Protein AF-0000000080535814 (afdb_homodimer)

InterPro domains:
  IPR010985 Ribbon-helix-helix [SSF47598] (4-42)
  IPR013321 Arc-type ribbon-helix-helix [G3DSA:1.10.1220.10] (5-43)

Sequence (296 aa):
MSQHRLNLFIQPEHARRLDELAATKGVSKSSIVAAALASWLSPDAADQREAAIAKRLDRLSRHAERLERDQNIQIETLALFIRYFLTVSTPVPEAHQDAARAQGKARFEQFVEQLGRHLLRGRSLVRDVVEELHPDPTHMEKAQEGALMSQHRLNLFIQPEHARRLDELAATKGVSKSSIVAAALASWLSPDAADQREAAIAKRLDRLSRHAERLERDQNIQIETLALFIRYFLTVSTPVPEAHQDAARAQGKARFEQFVEQLGRHLLRGRSLVRDVVEELHPDPTHMEKAQEGAL

pLDDT: mean 87.17, std 12.79, range [38.22, 98.5]

Secondary structure (DSSP, 8-state):
--PEEEEEEE-HHHHHHHHHHHHHHT--HHHHHHHHHHHHH-HHHHHHHHHHHHHHHHHHHHHHHHHHHHHHHHHHHHHHHHHHHHHHSPPPPGGGHHHHHHHHHHHHHHHHHHHHHHHHTT--HHHHHHHHHS--HHHHHHHHHHT-/--PEEEEEEE-HHHHHHHHHHHHHHT--HHHHHHHHHHHHH-HHHHHHHHHHHHHHHHHHHHHHHHHHHHHHHHHHHHHHHHHHHHHHSPPPPGGGHHHHHHHHHHHHHHHHHHHHHHHHTT--HHHHHHHHHS--HHHHHHHHHHT-

Foldseek 3Di:
DDDDDDDDDDDPVVVVVLVVVCVVVVHDSVVVVVVVVVCVVPVVVVVVVVVVVVVVVVVVVVVVVVVVVVVVVVVVVVVVVVVVCVVVDDDDPPVCVVVVVVVVVVVVVVVVVVVVVCVVVVDDPVVVVVCVVVVPPVVVVVVVVVVD/DDDDDDDDDDDPVVVVVLVVVCVVVVHDSVVVVVVVVCVVVPCPPVVVVVVVVVVVVVVVVVVVVVVVVVVVVVVVVVVVVVVVCVVPDDDDDPVCVVVVVVVVVVVVVVVVVVVVVCVVVPDDPVVVVVCVVVPDPVNVVVVVVVVD

Organism: Stenotrophomonas maltophilia (strain K279a) (NCBI:txid522373)

Solvent-accessible surface area (backbone atoms only — not comparable to full-atom values): 16100 Å² total; per-residue (Å²): 130,72,60,36,80,41,83,35,48,33,52,49,70,58,52,51,50,42,53,53,49,18,62,76,72,70,48,55,58,35,55,53,48,43,50,20,40,53,49,53,76,37,43,64,56,57,51,46,52,52,50,52,52,48,52,50,51,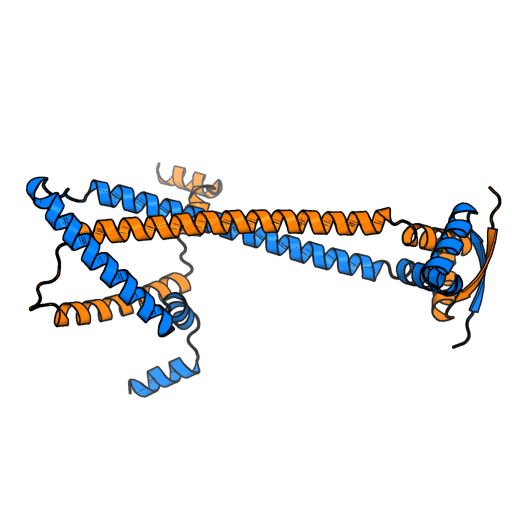50,52,50,50,53,52,52,51,51,50,49,51,53,49,50,52,50,45,50,51,51,52,50,50,50,52,51,47,64,67,75,49,81,77,74,54,76,91,47,40,65,62,32,50,52,52,9,51,54,51,40,53,51,48,54,51,50,50,52,52,44,52,72,70,66,62,47,72,65,59,56,32,49,41,59,67,53,57,49,65,68,56,54,51,48,54,56,54,67,75,96,129,74,60,36,80,41,81,34,50,34,52,48,70,57,51,51,51,45,52,52,49,19,63,74,72,71,47,55,59,35,56,51,49,42,50,18,41,49,58,60,67,33,58,59,61,61,46,47,51,52,48,52,54,50,52,52,51,50,52,52,50,54,49,51,52,50,49,51,51,53,48,50,50,43,51,52,51,51,51,52,49,51,38,50,49,54,30,74,48,81,78,75,5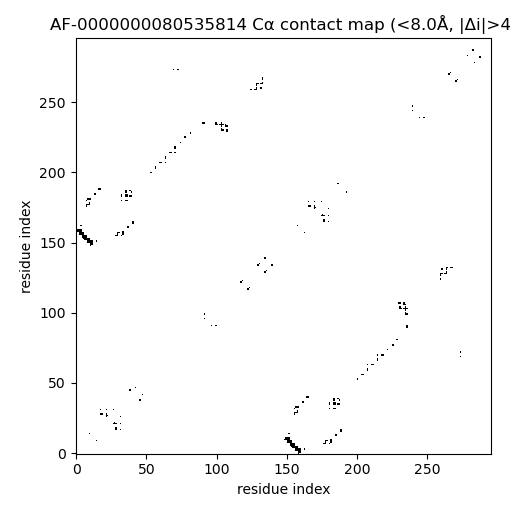4,76,92,47,40,68,62,49,50,53,51,50,51,54,50,46,55,48,48,48,51,50,50,23,50,44,49,72,72,64,60,47,72,63,58,55,52,52,43,67,76,54,54,49,64,68,56,51,50,48,54,57,54,69,73,97

Structure (mmCIF, N/CA/C/O backbone):
data_AF-0000000080535814-model_v1
#
loop_
_entity.id
_entity.type
_entity.pdbx_description
1 polymer 'CopG family transcriptional regulator'
#
loop_
_atom_site.group_PDB
_atom_site.id
_atom_site.type_symbol
_atom_site.label_atom_id
_atom_site.label_alt_id
_atom_site.label_comp_id
_atom_site.label_asym_id
_atom_site.label_entity_id
_atom_site.label_seq_id
_atom_site.pdbx_PDB_ins_code
_atom_site.Cartn_x
_atom_site.Cartn_y
_atom_site.Cartn_z
_atom_site.occupancy
_atom_site.B_iso_or_equiv
_atom_site.auth_seq_id
_atom_site.auth_comp_id
_atom_site.auth_asym_id
_atom_site.auth_atom_id
_atom_site.pdbx_PDB_model_num
ATOM 1 N N . MET A 1 1 ? 21.016 -46.312 -11.508 1 50.41 1 MET A N 1
ATOM 2 C CA . MET A 1 1 ? 19.656 -46.688 -11.148 1 50.41 1 MET A CA 1
ATOM 3 C C . MET A 1 1 ? 18.922 -47.281 -12.344 1 50.41 1 MET A C 1
ATOM 5 O O . MET A 1 1 ? 19.078 -46.812 -13.477 1 50.41 1 MET A O 1
ATOM 9 N N . SER A 1 2 ? 18.609 -48.5 -12.25 1 63.47 2 SER A N 1
ATOM 10 C CA . SER A 1 2 ? 18.141 -49.312 -13.375 1 63.47 2 SER A CA 1
ATOM 11 C C . SER A 1 2 ? 16.891 -48.688 -14 1 63.47 2 SER A C 1
ATOM 13 O O . SER A 1 2 ? 15.961 -48.312 -13.297 1 63.47 2 SER A O 1
ATOM 15 N N . GLN A 1 3 ? 17.031 -48.219 -15.117 1 75.19 3 GLN A N 1
ATOM 16 C CA . GLN A 1 3 ? 15.938 -47.688 -15.922 1 75.19 3 GLN A CA 1
ATOM 17 C C . GLN A 1 3 ? 14.984 -48.781 -16.359 1 75.19 3 GLN A C 1
ATOM 19 O O . GLN A 1 3 ? 15.398 -49.938 -16.547 1 75.19 3 GLN A O 1
ATOM 24 N N . HIS A 1 4 ? 13.758 -48.625 -16.109 1 80.56 4 HIS A N 1
ATOM 25 C CA . HIS A 1 4 ? 12.711 -49.531 -16.547 1 80.56 4 HIS A CA 1
ATOM 26 C C . HIS A 1 4 ? 12.266 -49.219 -17.969 1 80.56 4 HIS A C 1
ATOM 28 O O . HIS A 1 4 ? 11.977 -48.062 -18.297 1 80.56 4 HIS A O 1
ATOM 34 N N . ARG A 1 5 ? 12.312 -50.281 -18.734 1 83.44 5 ARG A N 1
ATOM 35 C CA . ARG A 1 5 ? 11.914 -50.125 -20.125 1 83.44 5 ARG A CA 1
ATOM 36 C C . ARG A 1 5 ? 10.398 -50.156 -20.281 1 83.44 5 ARG A C 1
ATOM 38 O O . ARG A 1 5 ? 9.727 -51 -19.703 1 83.44 5 ARG A O 1
ATOM 45 N N . LEU A 1 6 ? 9.875 -49.094 -20.922 1 82.75 6 LEU A N 1
ATOM 46 C CA . LEU A 1 6 ? 8.445 -49 -21.172 1 82.75 6 LEU A CA 1
ATOM 47 C C . LEU A 1 6 ? 8.148 -48.906 -22.672 1 82.75 6 LEU A C 1
ATOM 49 O O . LEU A 1 6 ? 8.859 -48.219 -23.406 1 82.75 6 LEU A O 1
ATOM 53 N N . ASN A 1 7 ? 7.289 -49.844 -23.141 1 83.81 7 ASN A N 1
ATOM 54 C CA . ASN A 1 7 ? 6.781 -49.781 -24.516 1 83.81 7 ASN A CA 1
ATOM 55 C C . ASN A 1 7 ? 5.379 -49.188 -24.562 1 83.81 7 ASN A C 1
ATOM 57 O O . ASN A 1 7 ? 4.457 -49.719 -23.938 1 83.81 7 ASN A O 1
ATOM 61 N N . LEU A 1 8 ? 5.32 -48 -25.172 1 84.56 8 LEU A N 1
ATOM 62 C CA . LEU A 1 8 ? 4.031 -47.312 -25.156 1 84.56 8 LEU A CA 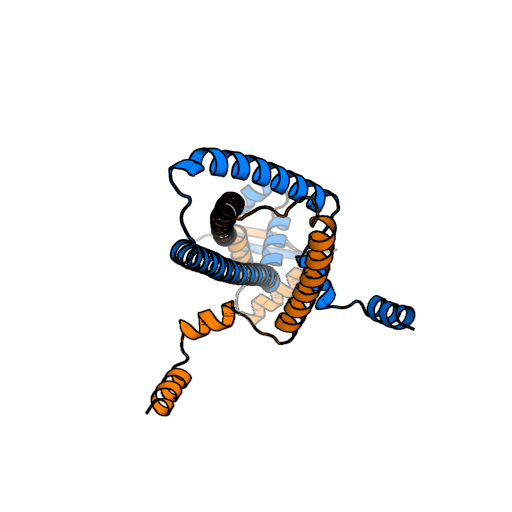1
ATOM 63 C C . LEU A 1 8 ? 3.635 -46.875 -26.562 1 84.56 8 LEU A C 1
ATOM 65 O O . LEU A 1 8 ? 4.461 -46.875 -27.469 1 84.56 8 LEU A O 1
ATOM 69 N N . PHE A 1 9 ? 2.279 -46.625 -26.719 1 85.25 9 PHE A N 1
ATOM 70 C CA . PHE A 1 9 ? 1.725 -46.125 -27.969 1 85.25 9 PHE A CA 1
ATOM 71 C C . PHE A 1 9 ? 1.201 -44.719 -27.797 1 85.25 9 PHE A C 1
ATOM 73 O O . PHE A 1 9 ? 0.472 -44.438 -26.844 1 85.25 9 PHE A O 1
ATOM 80 N N . ILE A 1 10 ? 1.688 -43.781 -28.625 1 82.56 10 ILE A N 1
ATOM 81 C CA . ILE A 1 10 ? 1.212 -42.406 -28.547 1 82.56 10 ILE A CA 1
ATOM 82 C C . ILE A 1 10 ? 0.735 -41.938 -29.938 1 82.56 10 ILE A C 1
ATOM 84 O O . ILE A 1 10 ? 1.019 -42.594 -30.938 1 82.56 10 ILE A O 1
ATOM 88 N N . GLN A 1 11 ? -0.06 -40.844 -29.922 1 84.69 11 GLN A N 1
ATOM 89 C CA . GLN A 1 11 ? -0.512 -40.281 -31.188 1 84.69 11 GLN A CA 1
ATOM 90 C C . GLN A 1 11 ? 0.669 -39.781 -32.031 1 84.69 11 GLN A C 1
ATOM 92 O O . GLN A 1 11 ? 1.637 -39.25 -31.484 1 84.69 11 GLN A O 1
ATOM 97 N N . PRO A 1 12 ? 0.547 -40.062 -33.281 1 86.62 12 PRO A N 1
ATOM 98 C CA . PRO A 1 12 ? 1.647 -39.688 -34.188 1 86.62 12 PRO A CA 1
ATOM 99 C C . PRO A 1 12 ? 2.043 -38.219 -34.031 1 86.62 12 PRO A C 1
ATOM 101 O O . PRO A 1 12 ? 3.23 -37.875 -34.125 1 86.62 12 PRO A O 1
ATOM 104 N N . GLU A 1 13 ? 1.056 -37.375 -33.844 1 85.38 13 GLU A N 1
ATOM 105 C CA . GLU A 1 13 ? 1.34 -35.938 -33.719 1 85.38 13 GLU A CA 1
ATOM 106 C C . GLU A 1 13 ? 2.199 -35.656 -32.469 1 85.38 13 GLU A C 1
ATOM 108 O O . GLU A 1 13 ? 3.121 -34.844 -32.531 1 85.38 13 GLU A O 1
ATOM 113 N N . HIS A 1 14 ? 1.895 -36.344 -31.391 1 84.56 14 HIS A N 1
ATOM 114 C CA . HIS A 1 14 ? 2.678 -36.156 -30.172 1 84.56 14 HIS A CA 1
ATOM 115 C C . HIS A 1 14 ? 4.09 -36.719 -30.344 1 84.56 14 HIS A C 1
ATOM 117 O O . HIS A 1 14 ? 5.051 -36.125 -29.828 1 84.56 14 HIS A O 1
ATOM 123 N N . ALA A 1 15 ? 4.195 -37.812 -31.109 1 87 15 ALA A N 1
ATOM 124 C CA . ALA A 1 15 ? 5.5 -38.406 -31.375 1 87 15 ALA A CA 1
ATOM 125 C C . ALA A 1 15 ? 6.395 -37.438 -32.156 1 87 15 ALA A C 1
ATOM 127 O O . ALA A 1 15 ? 7.574 -37.281 -31.828 1 87 15 ALA A O 1
ATOM 128 N N . ARG A 1 16 ? 5.707 -36.875 -33.094 1 89.31 16 ARG A N 1
ATOM 129 C CA . ARG A 1 16 ? 6.434 -35.906 -33.906 1 89.31 16 ARG A CA 1
ATOM 130 C C . ARG A 1 16 ? 6.914 -34.719 -33.062 1 89.31 16 ARG A C 1
ATOM 132 O O . ARG A 1 16 ? 8.078 -34.312 -33.156 1 89.31 16 ARG A O 1
ATOM 139 N N . ARG A 1 17 ? 6.102 -34.188 -32.25 1 88.44 17 ARG A N 1
ATOM 140 C CA . ARG A 1 17 ? 6.43 -33.062 -31.391 1 88.44 17 ARG A CA 1
ATOM 141 C C . ARG A 1 17 ? 7.508 -33.438 -30.375 1 88.44 17 ARG A C 1
ATOM 143 O O . ARG A 1 17 ? 8.383 -32.625 -30.062 1 88.44 17 ARG A O 1
ATOM 150 N N . LEU A 1 18 ? 7.441 -34.562 -29.922 1 88.38 18 LEU A N 1
ATOM 151 C CA . LEU A 1 18 ? 8.438 -35.094 -29 1 88.38 18 LEU A CA 1
ATOM 152 C C . LEU A 1 18 ? 9.812 -35.156 -29.656 1 88.38 18 LEU A C 1
ATOM 154 O O . LEU A 1 18 ? 10.812 -34.75 -29.047 1 88.38 18 LEU A O 1
ATOM 158 N N . ASP A 1 19 ? 9.773 -35.656 -30.906 1 89.94 19 ASP A N 1
ATOM 159 C CA . ASP A 1 19 ? 11.023 -35.719 -31.656 1 89.94 19 ASP A CA 1
ATOM 160 C C . ASP A 1 19 ? 11.625 -34.344 -31.844 1 89.94 19 ASP A C 1
ATOM 162 O O . ASP A 1 19 ? 12.828 -34.156 -31.641 1 89.94 19 ASP A O 1
ATOM 166 N N . GLU A 1 20 ? 10.781 -33.438 -32.188 1 92.12 20 GLU A N 1
ATOM 167 C CA . GLU A 1 20 ? 11.211 -32.062 -32.438 1 92.12 20 GLU A CA 1
ATOM 168 C C . GLU A 1 20 ? 11.758 -31.438 -31.141 1 92.12 20 GLU A C 1
ATOM 170 O O . GLU A 1 20 ? 12.805 -30.781 -31.156 1 92.12 20 GLU A O 1
ATOM 175 N N . LEU A 1 21 ? 11.094 -31.656 -30.031 1 88.12 21 LEU A N 1
ATOM 176 C CA . LEU A 1 21 ? 11.5 -31.094 -28.75 1 88.12 21 LEU A CA 1
ATOM 177 C C . LEU A 1 21 ? 12.812 -31.703 -28.266 1 88.12 21 LEU A C 1
ATOM 179 O O . LEU A 1 21 ? 13.688 -31 -27.766 1 88.12 21 LEU A O 1
ATOM 183 N N . ALA A 1 22 ? 12.938 -32.969 -28.422 1 91.31 22 ALA A N 1
ATOM 184 C CA . ALA A 1 22 ? 14.172 -33.656 -28.031 1 91.31 22 ALA A CA 1
ATOM 185 C C . ALA A 1 22 ? 15.367 -33.125 -28.812 1 91.31 22 ALA A C 1
ATOM 187 O O . ALA A 1 22 ? 16.422 -32.875 -28.234 1 91.31 22 ALA A O 1
ATOM 188 N N . ALA A 1 23 ? 15.133 -32.938 -30.125 1 93.31 23 ALA A N 1
ATOM 189 C CA . ALA A 1 23 ? 16.188 -32.438 -30.984 1 93.31 23 ALA A CA 1
ATOM 190 C C . ALA A 1 23 ? 16.562 -31 -30.609 1 93.31 23 ALA A C 1
ATOM 192 O O . ALA A 1 23 ? 17.75 -30.672 -30.531 1 93.31 23 ALA A O 1
ATOM 193 N N . THR A 1 24 ? 15.617 -30.156 -30.375 1 92.06 24 THR A N 1
ATOM 194 C CA . THR A 1 24 ? 15.828 -28.75 -30.078 1 92.06 24 THR A CA 1
ATOM 195 C C . THR A 1 24 ? 16.547 -28.578 -28.75 1 92.06 24 THR A C 1
ATOM 197 O O . THR A 1 24 ? 17.469 -27.766 -28.625 1 92.06 24 THR A O 1
ATOM 200 N N . LYS A 1 25 ? 16.219 -29.391 -27.766 1 89.06 25 LYS A N 1
ATOM 201 C CA . LYS A 1 25 ? 16.75 -29.266 -26.406 1 89.06 25 LYS A CA 1
ATOM 202 C C . LYS A 1 25 ? 18.031 -30.078 -26.25 1 89.06 25 LYS A C 1
ATOM 204 O O . LYS A 1 25 ? 18.766 -29.891 -25.281 1 89.06 25 LYS A O 1
ATOM 209 N N . GLY A 1 26 ? 18.234 -31.016 -27.156 1 93.25 26 GLY A N 1
ATOM 210 C CA . GLY A 1 26 ? 19.422 -31.859 -27.094 1 93.25 26 GLY A CA 1
ATOM 211 C C . GLY A 1 26 ? 19.328 -32.906 -26.016 1 93.25 26 GLY A C 1
ATOM 212 O O . GLY A 1 26 ? 20.312 -33.219 -25.328 1 93.25 26 GLY A O 1
ATOM 213 N N . VAL A 1 27 ? 18.172 -33.312 -25.734 1 91.44 27 VAL A N 1
ATOM 214 C CA . VAL A 1 27 ? 17.969 -34.375 -24.734 1 91.44 27 VAL A CA 1
ATOM 215 C C . VAL A 1 27 ? 17.266 -35.562 -25.391 1 91.44 27 VAL A C 1
ATOM 217 O O . VAL A 1 27 ? 16.812 -35.469 -26.531 1 91.44 27 VAL A O 1
ATOM 220 N N . SER A 1 28 ? 17.281 -36.688 -24.656 1 90.94 28 SER A N 1
ATOM 221 C CA . SER A 1 28 ? 16.641 -37.875 -25.188 1 90.94 28 SER A CA 1
ATOM 222 C C . SER A 1 28 ? 15.117 -37.781 -25.062 1 90.94 28 SER A C 1
ATOM 224 O O . SER A 1 28 ? 14.609 -37.094 -24.172 1 90.94 28 SER A O 1
ATOM 226 N N . LYS A 1 29 ? 14.422 -38.406 -25.859 1 88.12 29 LYS A N 1
ATOM 227 C CA . LYS A 1 29 ? 12.969 -38.5 -25.766 1 88.12 29 LYS A CA 1
ATOM 228 C C . LYS A 1 29 ? 12.562 -39.094 -24.406 1 88.12 29 LYS A C 1
ATOM 230 O O . LYS A 1 29 ? 11.586 -38.656 -23.797 1 88.12 29 LYS A O 1
ATOM 235 N N . SER A 1 30 ? 13.297 -40.062 -23.953 1 87.44 30 SER A N 1
ATOM 236 C CA . SER A 1 30 ? 13.039 -40.719 -22.672 1 87.44 30 SER A CA 1
ATOM 237 C C . SER A 1 30 ? 13.094 -39.688 -21.531 1 87.44 30 SER A C 1
ATOM 239 O O . SER A 1 30 ? 12.281 -39.75 -20.609 1 87.44 30 SER A O 1
ATOM 241 N N . SER A 1 31 ? 13.992 -38.812 -21.672 1 88.19 31 SER A N 1
ATOM 242 C CA . SER A 1 31 ? 14.148 -37.812 -20.641 1 88.19 31 SER A CA 1
ATOM 243 C C . SER A 1 31 ? 12.953 -36.875 -20.609 1 88.19 31 SER A C 1
ATOM 245 O O . SER A 1 31 ? 12.484 -36.469 -19.547 1 88.19 31 SER A O 1
ATOM 247 N N . ILE A 1 32 ? 12.398 -36.5 -21.703 1 87.81 32 ILE A N 1
ATOM 248 C CA . ILE A 1 32 ? 11.25 -35.594 -21.797 1 87.81 32 ILE A CA 1
ATOM 249 C C . ILE A 1 32 ? 10.008 -36.281 -21.234 1 87.81 32 ILE A C 1
ATOM 251 O O . ILE A 1 32 ? 9.266 -35.719 -20.453 1 87.81 32 ILE A O 1
ATOM 255 N N . VAL A 1 33 ? 9.812 -37.531 -21.641 1 87.06 33 VAL A N 1
ATOM 256 C CA . VAL A 1 33 ? 8.656 -38.312 -21.172 1 87.06 33 VAL A CA 1
ATOM 257 C C . VAL A 1 33 ? 8.734 -38.5 -19.656 1 87.06 33 VAL A C 1
ATOM 259 O O . VAL A 1 33 ? 7.734 -38.375 -18.953 1 87.06 33 VAL A O 1
ATOM 262 N N . ALA A 1 34 ? 9.922 -38.844 -19.219 1 84.88 34 ALA A N 1
ATOM 263 C CA . ALA A 1 34 ? 10.125 -38.969 -17.766 1 84.88 34 ALA A CA 1
ATOM 264 C C . ALA A 1 34 ? 9.75 -37.719 -17.031 1 84.88 34 ALA A C 1
ATOM 266 O O . ALA A 1 34 ? 9.07 -37.75 -16 1 84.88 34 ALA A O 1
ATOM 267 N N . ALA A 1 35 ? 10.117 -36.562 -17.578 1 85.88 35 ALA A N 1
ATOM 268 C CA . ALA A 1 35 ? 9.805 -35.281 -16.984 1 85.88 35 ALA A CA 1
ATOM 269 C C . ALA A 1 35 ? 8.297 -35 -17.031 1 85.88 35 ALA A C 1
ATOM 271 O O . ALA A 1 35 ? 7.719 -34.531 -16.047 1 85.88 35 ALA A O 1
ATOM 272 N N . ALA A 1 36 ? 7.703 -35.312 -18.172 1 85.75 36 ALA A N 1
ATOM 273 C CA . ALA A 1 36 ? 6.266 -35.125 -18.344 1 85.75 36 ALA A CA 1
ATOM 274 C C . ALA A 1 36 ? 5.48 -36 -17.359 1 85.75 36 ALA A C 1
ATOM 276 O O . ALA A 1 36 ? 4.543 -35.5 -16.719 1 85.75 36 ALA A O 1
ATOM 277 N N . LEU A 1 37 ? 5.898 -37.25 -17.219 1 85.12 37 LEU A N 1
ATOM 278 C CA . LEU A 1 37 ? 5.234 -38.188 -16.312 1 85.12 37 LEU A CA 1
ATOM 279 C C . LEU A 1 37 ? 5.426 -37.75 -14.859 1 85.12 37 LEU A C 1
ATOM 281 O O . LEU A 1 37 ? 4.484 -37.812 -14.07 1 85.12 37 LEU A O 1
ATOM 285 N N . ALA A 1 38 ? 6.637 -37.406 -14.523 1 83.75 38 ALA A N 1
ATOM 286 C CA . ALA A 1 38 ? 6.906 -36.906 -13.172 1 83.75 38 ALA A CA 1
ATOM 287 C C . ALA A 1 38 ? 6.008 -35.75 -12.812 1 83.75 38 ALA A C 1
ATOM 289 O O . ALA A 1 38 ? 5.441 -35.688 -11.719 1 83.75 38 ALA A O 1
ATOM 290 N N . SER A 1 39 ? 5.844 -34.812 -13.734 1 80.56 39 SER A N 1
ATOM 291 C CA . SER A 1 39 ? 4.996 -33.656 -13.547 1 80.56 39 SER A CA 1
ATOM 292 C C . SER A 1 39 ? 3.529 -34.062 -13.398 1 80.56 39 SER A C 1
ATOM 294 O O . SER A 1 39 ? 2.814 -33.5 -12.562 1 80.56 39 SER A O 1
ATOM 296 N N . TRP A 1 40 ? 3.225 -35 -14.234 1 79.88 40 TRP A N 1
ATOM 297 C CA . TRP A 1 40 ? 1.837 -35.438 -14.281 1 79.88 40 TRP A CA 1
ATOM 298 C C . TRP A 1 40 ? 1.472 -36.219 -13.023 1 79.88 40 TRP A C 1
ATOM 300 O O . TRP A 1 40 ? 0.348 -36.125 -12.523 1 79.88 40 TRP A O 1
ATOM 310 N N . LEU A 1 41 ? 2.363 -36.969 -12.555 1 80.5 41 LEU A N 1
ATOM 311 C CA . LEU A 1 41 ? 2.139 -37.812 -11.383 1 80.5 41 LEU A CA 1
ATOM 312 C C . LEU A 1 41 ? 2.238 -36.969 -10.102 1 80.5 41 LEU A C 1
ATOM 314 O O . LEU A 1 41 ? 1.806 -37.438 -9.039 1 80.5 41 LEU A O 1
ATOM 318 N N . SER A 1 42 ? 2.742 -35.812 -10.25 1 77.19 42 SER A N 1
ATOM 319 C CA . SER A 1 42 ? 2.871 -34.969 -9.07 1 77.19 42 SER A CA 1
ATOM 320 C C . SER A 1 42 ? 2.039 -33.688 -9.219 1 77.19 42 SER A C 1
ATOM 322 O O . SER A 1 42 ? 2.57 -32.594 -9.125 1 77.19 42 SER A O 1
ATOM 324 N N . PRO A 1 43 ? 0.84 -33.844 -9.812 1 66.69 43 PRO A N 1
ATOM 325 C CA . PRO A 1 43 ? -0.01 -32.688 -10.031 1 66.69 43 PRO A CA 1
ATOM 326 C C . PRO A 1 43 ? -0.194 -31.844 -8.758 1 66.69 43 PRO A C 1
ATOM 328 O O . PRO A 1 43 ? -0.271 -30.609 -8.836 1 66.6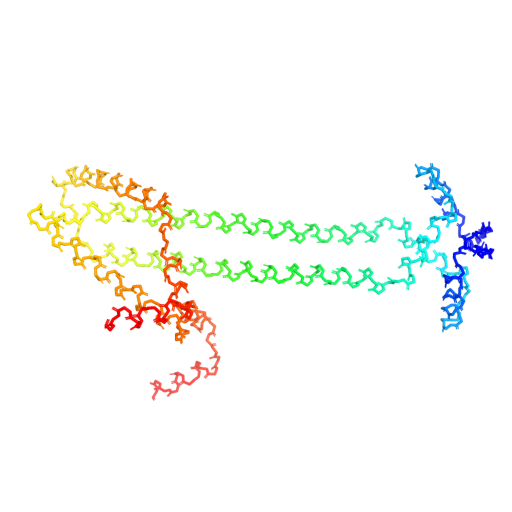9 43 PRO A O 1
ATOM 331 N N . ASP A 1 44 ? -0.073 -32.625 -7.746 1 72.38 44 ASP A N 1
ATOM 332 C CA . ASP A 1 44 ? -0.358 -32.031 -6.457 1 72.38 44 ASP A CA 1
ATOM 333 C C . ASP A 1 44 ? 0.654 -30.922 -6.137 1 72.38 44 ASP A C 1
ATOM 335 O O . ASP A 1 44 ? 0.286 -29.859 -5.641 1 72.38 44 ASP A O 1
ATOM 339 N N . ALA A 1 45 ? 1.846 -31.219 -6.746 1 73.94 45 ALA A N 1
ATOM 340 C CA . ALA A 1 45 ? 2.861 -30.234 -6.379 1 73.94 45 ALA A CA 1
ATOM 341 C C . ALA A 1 45 ? 2.701 -28.953 -7.188 1 73.94 45 ALA A C 1
ATOM 343 O O . ALA A 1 45 ? 2.83 -27.859 -6.648 1 73.94 45 ALA A O 1
ATOM 344 N N . ALA A 1 46 ? 2.453 -29.078 -8.523 1 74.25 46 ALA A N 1
ATOM 345 C CA . ALA A 1 46 ? 2.268 -27.922 -9.391 1 74.25 46 ALA A CA 1
ATOM 346 C C . ALA A 1 46 ? 1.017 -27.141 -9 1 74.25 46 ALA A C 1
ATOM 348 O O . ALA A 1 46 ? 1.041 -25.906 -8.938 1 74.25 46 ALA A O 1
ATOM 349 N N . ASP A 1 47 ? 0.067 -27.891 -8.789 1 79.75 47 ASP A N 1
ATOM 350 C CA . ASP A 1 47 ? -1.193 -27.281 -8.367 1 79.75 47 ASP A CA 1
ATOM 351 C C . ASP A 1 47 ? -1.036 -26.562 -7.031 1 79.75 47 ASP A C 1
ATOM 353 O O . ASP A 1 47 ? -1.596 -25.484 -6.832 1 79.75 47 ASP A O 1
ATOM 357 N N . GLN A 1 48 ? -0.279 -27.25 -6.219 1 83.38 48 GLN A N 1
ATOM 358 C CA . GLN A 1 48 ? -0.053 -26.656 -4.902 1 83.38 48 GLN A CA 1
ATOM 359 C C . GLN A 1 48 ? 0.75 -25.359 -5.012 1 83.38 48 GLN A C 1
ATOM 361 O O . GLN A 1 48 ? 0.454 -24.391 -4.324 1 83.38 48 GLN A O 1
ATOM 366 N N . ARG A 1 49 ? 1.731 -25.312 -5.875 1 83.75 49 ARG A N 1
ATOM 367 C CA . ARG A 1 49 ? 2.533 -24.109 -6.078 1 83.75 49 ARG A CA 1
ATOM 368 C C . ARG A 1 49 ? 1.684 -22.969 -6.641 1 83.75 49 ARG A C 1
ATOM 370 O O . ARG A 1 49 ? 1.77 -21.828 -6.172 1 83.75 49 ARG A O 1
ATOM 377 N N . GLU A 1 50 ? 0.906 -23.281 -7.625 1 84.81 50 GLU A N 1
ATOM 378 C CA . GLU A 1 50 ? 0.016 -22.297 -8.234 1 84.81 50 GLU A CA 1
ATOM 379 C C . GLU A 1 50 ? -0.97 -21.734 -7.215 1 84.81 50 GLU A C 1
ATOM 381 O O . GLU A 1 50 ? -1.215 -20.531 -7.176 1 84.81 50 GLU A O 1
ATOM 386 N N . ALA A 1 51 ? -1.462 -22.625 -6.473 1 89.75 51 ALA A N 1
ATOM 387 C CA . ALA A 1 51 ? -2.412 -22.219 -5.445 1 89.75 51 ALA A CA 1
ATOM 388 C C . ALA A 1 51 ? -1.751 -21.297 -4.422 1 89.75 51 ALA A C 1
ATOM 390 O O . ALA A 1 51 ? -2.365 -20.328 -3.959 1 89.75 51 ALA A O 1
ATOM 391 N N . ALA A 1 52 ? -0.544 -21.609 -4.066 1 92.06 52 ALA A N 1
ATOM 392 C CA . ALA A 1 52 ? 0.188 -20.781 -3.111 1 92.06 52 ALA A CA 1
ATOM 393 C C . ALA A 1 52 ? 0.426 -19.375 -3.668 1 92.06 52 ALA A C 1
ATOM 395 O O . ALA A 1 52 ? 0.256 -18.375 -2.959 1 92.06 52 ALA A O 1
ATOM 396 N N . ILE A 1 53 ? 0.788 -19.281 -4.93 1 93.31 53 ILE A N 1
ATOM 397 C CA . ILE A 1 53 ? 1.022 -18 -5.594 1 93.31 53 ILE A CA 1
ATOM 398 C C . ILE A 1 53 ? -0.278 -17.203 -5.652 1 93.31 53 ILE A C 1
ATOM 400 O O . ILE A 1 53 ? -0.293 -16.016 -5.359 1 93.31 53 ILE A O 1
ATOM 404 N N . ALA A 1 54 ? -1.303 -17.906 -6.031 1 92.56 54 ALA A N 1
ATOM 405 C CA . ALA A 1 54 ? -2.611 -17.266 -6.109 1 92.56 54 ALA A CA 1
ATOM 406 C C . ALA A 1 54 ? -3.02 -16.688 -4.758 1 92.56 54 ALA A C 1
ATOM 408 O O . ALA A 1 54 ? -3.506 -15.547 -4.684 1 92.56 54 ALA A O 1
ATOM 409 N N . LYS A 1 55 ? -2.799 -17.453 -3.76 1 95.12 55 LYS A N 1
ATOM 410 C CA . LYS A 1 55 ? -3.131 -17.016 -2.408 1 95.12 55 LYS A CA 1
ATOM 411 C C . LYS A 1 55 ? -2.33 -15.773 -2.021 1 95.12 55 LYS A C 1
ATOM 413 O O . LYS A 1 55 ? -2.867 -14.836 -1.421 1 95.12 55 LYS A O 1
ATOM 418 N N . ARG A 1 56 ? -1.125 -15.773 -2.402 1 96.12 56 ARG A N 1
ATOM 419 C CA . ARG A 1 56 ? -0.267 -14.633 -2.1 1 96.12 56 ARG A CA 1
ATOM 420 C C . ARG A 1 56 ? -0.725 -13.391 -2.852 1 96.12 56 ARG A C 1
ATOM 422 O O . ARG A 1 56 ? -0.771 -12.297 -2.283 1 96.12 56 ARG A O 1
ATOM 429 N N . LEU A 1 57 ? -1.075 -13.602 -4.113 1 96 57 LEU A N 1
ATOM 430 C CA . LEU A 1 57 ? -1.546 -12.484 -4.922 1 96 57 LEU A CA 1
ATOM 431 C C . LEU A 1 57 ? -2.875 -11.953 -4.395 1 96 57 LEU A C 1
ATOM 433 O O . LEU A 1 57 ? -3.105 -10.742 -4.391 1 96 57 LEU A O 1
ATOM 437 N N . ASP A 1 58 ? -3.635 -12.836 -3.973 1 95 58 ASP A N 1
ATOM 438 C CA . ASP A 1 58 ? -4.906 -12.445 -3.375 1 95 58 ASP A CA 1
ATOM 439 C C . ASP A 1 58 ? -4.684 -11.578 -2.137 1 95 58 ASP A C 1
ATOM 441 O O . ASP A 1 58 ? -5.348 -10.555 -1.961 1 95 58 ASP A O 1
ATOM 445 N N . ARG A 1 59 ? -3.834 -11.969 -1.282 1 96.5 59 ARG A N 1
ATOM 446 C CA . ARG A 1 59 ? -3.52 -11.211 -0.077 1 96.5 59 ARG A CA 1
ATOM 447 C C . ARG A 1 59 ? -2.982 -9.828 -0.427 1 96.5 59 ARG A C 1
ATOM 449 O O . ARG A 1 59 ? -3.395 -8.828 0.163 1 96.5 59 ARG A O 1
ATOM 456 N N . LEU A 1 60 ? -2.135 -9.789 -1.364 1 96.62 60 LEU A N 1
ATOM 457 C CA . LEU A 1 60 ? -1.552 -8.523 -1.794 1 96.62 60 LEU A CA 1
ATOM 458 C C . LEU A 1 60 ? -2.625 -7.59 -2.346 1 96.62 60 LEU A C 1
ATOM 460 O O . LEU A 1 60 ? -2.611 -6.391 -2.072 1 96.62 60 LEU A O 1
ATOM 464 N N . SER A 1 61 ? -3.473 -8.164 -3.064 1 96.12 61 SER A N 1
ATOM 465 C CA . SER A 1 61 ? -4.566 -7.387 -3.639 1 96.12 61 SER A CA 1
ATOM 466 C C . SER A 1 61 ? -5.445 -6.781 -2.547 1 96.12 61 SER A C 1
ATOM 468 O O . SER A 1 61 ? -5.801 -5.602 -2.615 1 96.12 61 SER A O 1
ATOM 470 N N . ARG A 1 62 ? -5.73 -7.535 -1.564 1 95.88 62 ARG A N 1
ATOM 471 C CA . ARG A 1 62 ? -6.539 -7.047 -0.453 1 95.88 62 ARG A CA 1
ATOM 472 C C . ARG A 1 62 ? -5.82 -5.934 0.298 1 95.88 62 ARG A C 1
ATOM 474 O O . ARG A 1 62 ? -6.438 -4.934 0.681 1 95.88 62 ARG A O 1
ATOM 481 N N . HIS A 1 63 ? -4.562 -6.152 0.519 1 95.31 63 HIS A N 1
ATOM 482 C CA . HIS A 1 63 ? -3.752 -5.133 1.174 1 95.31 63 HIS A CA 1
ATOM 483 C C . HIS A 1 63 ? -3.746 -3.834 0.375 1 95.31 63 HIS A C 1
ATOM 485 O O . HIS A 1 63 ? -3.904 -2.752 0.941 1 95.31 63 HIS A O 1
ATOM 491 N N . ALA A 1 64 ? -3.566 -3.969 -0.907 1 95.19 64 ALA A N 1
ATOM 492 C CA . ALA A 1 64 ? -3.535 -2.793 -1.775 1 95.19 64 ALA A CA 1
ATOM 493 C C . ALA A 1 64 ? -4.867 -2.045 -1.734 1 95.19 64 ALA A C 1
ATOM 495 O O . ALA A 1 64 ? -4.891 -0.813 -1.727 1 95.19 64 ALA A O 1
ATOM 496 N N . GLU A 1 65 ? -5.922 -2.707 -1.721 1 94.56 65 GLU A N 1
ATOM 497 C CA . GLU A 1 65 ? -7.25 -2.109 -1.632 1 94.56 65 GLU A CA 1
ATOM 498 C C . GLU A 1 65 ? -7.426 -1.347 -0.321 1 94.56 65 GLU A C 1
ATOM 500 O O . GLU A 1 65 ? -7.992 -0.254 -0.303 1 94.56 65 GLU A O 1
ATOM 505 N N . ARG A 1 66 ? -7.02 -1.862 0.769 1 95.12 66 ARG A N 1
ATOM 506 C CA . ARG A 1 66 ? -7.09 -1.214 2.074 1 95.12 66 ARG A CA 1
ATOM 507 C C . ARG A 1 66 ? -6.242 0.054 2.102 1 95.12 66 ARG A C 1
ATOM 509 O O . ARG A 1 66 ? -6.672 1.08 2.635 1 95.12 66 ARG A O 1
ATOM 516 N N . LEU A 1 67 ? -5.109 -0.06 1.529 1 96.31 67 LEU A N 1
ATOM 517 C CA . LEU A 1 67 ? -4.227 1.102 1.458 1 96.31 67 LEU A CA 1
ATOM 518 C C . LEU A 1 67 ? -4.883 2.23 0.669 1 96.31 67 LEU A C 1
ATOM 520 O O . LEU A 1 67 ? -4.824 3.393 1.077 1 96.31 67 LEU A O 1
ATOM 524 N N . GLU A 1 68 ? -5.414 1.849 -0.422 1 96.25 68 GLU A N 1
ATOM 525 C CA . GLU A 1 68 ? -6.102 2.828 -1.26 1 96.25 68 GLU A CA 1
ATOM 526 C C . GLU A 1 68 ? -7.246 3.496 -0.503 1 96.25 68 GLU A C 1
ATOM 528 O O . GLU A 1 68 ? -7.398 4.719 -0.549 1 96.25 68 GLU A O 1
ATOM 533 N N . ARG A 1 69 ? -8.016 2.725 0.128 1 95.31 69 ARG A N 1
ATOM 534 C CA . ARG A 1 69 ? -9.117 3.25 0.927 1 95.31 69 ARG A CA 1
ATOM 535 C C . ARG A 1 69 ? -8.609 4.191 2.014 1 95.31 69 ARG A C 1
ATOM 537 O O . ARG A 1 69 ? -9.094 5.312 2.15 1 95.31 69 ARG A O 1
ATOM 544 N N . ASP A 1 70 ? -7.707 3.773 2.83 1 96.44 70 ASP A N 1
ATOM 545 C CA . ASP A 1 70 ? -7.152 4.559 3.928 1 96.44 70 ASP A CA 1
ATOM 546 C C . ASP A 1 70 ? -6.559 5.871 3.42 1 96.44 70 ASP A C 1
ATOM 548 O O . ASP A 1 70 ? -6.734 6.922 4.043 1 96.44 70 ASP A O 1
ATOM 552 N N . GLN A 1 71 ? -5.844 5.801 2.283 1 97.19 71 GLN A N 1
ATOM 553 C CA . GLN A 1 71 ? -5.27 7 1.68 1 97.19 71 GLN A CA 1
ATOM 554 C C . GLN A 1 71 ? -6.359 7.973 1.239 1 97.19 71 GLN A C 1
ATOM 556 O O . GLN A 1 71 ? -6.223 9.188 1.406 1 97.19 71 GLN A O 1
ATOM 561 N N . ASN A 1 72 ? -7.332 7.426 0.662 1 96.81 72 ASN A N 1
ATOM 562 C CA . ASN A 1 72 ? -8.453 8.273 0.278 1 96.81 72 ASN A CA 1
ATOM 563 C C . ASN A 1 72 ? -9.062 8.977 1.486 1 96.81 72 ASN A C 1
ATOM 565 O O . ASN A 1 72 ? -9.352 10.172 1.434 1 96.81 72 ASN A O 1
ATOM 569 N N . ILE A 1 73 ? -9.289 8.305 2.545 1 97.44 73 ILE A N 1
ATOM 570 C CA . ILE A 1 73 ? -9.812 8.883 3.777 1 97.44 73 ILE A CA 1
ATOM 571 C C . ILE A 1 73 ? -8.875 9.969 4.281 1 97.44 73 ILE A C 1
ATOM 573 O O . ILE A 1 73 ? -9.32 11.047 4.688 1 97.44 73 ILE A O 1
ATOM 577 N N . GLN A 1 74 ? -7.633 9.711 4.227 1 98 74 GLN A N 1
ATOM 578 C CA . GLN A 1 74 ? -6.645 10.703 4.645 1 98 74 GLN A CA 1
ATOM 579 C C . GLN A 1 74 ? -6.742 11.969 3.799 1 98 74 GLN A C 1
ATOM 581 O O . GLN A 1 74 ? -6.715 13.078 4.332 1 98 74 GLN A O 1
ATOM 586 N N . ILE A 1 75 ? -6.82 11.742 2.492 1 98.38 75 ILE A N 1
ATOM 587 C CA . ILE A 1 75 ? -6.891 12.867 1.566 1 98.38 75 ILE A CA 1
ATOM 588 C C . ILE A 1 75 ? -8.141 13.695 1.853 1 98.38 75 ILE A C 1
ATOM 590 O O . ILE A 1 75 ? -8.07 14.914 1.969 1 98.38 75 ILE A O 1
ATOM 594 N N . GLU A 1 76 ? -9.227 13.039 2.021 1 97.81 76 GLU A N 1
ATOM 595 C CA . GLU A 1 76 ? -10.484 13.727 2.262 1 97.81 76 GLU A CA 1
ATOM 596 C C . GLU A 1 76 ? -10.492 14.406 3.631 1 97.81 76 GLU A C 1
ATOM 598 O O . GLU A 1 76 ? -11.047 15.492 3.791 1 97.81 76 GLU A O 1
ATOM 603 N N . THR A 1 77 ? -9.969 13.758 4.676 1 98 77 THR A N 1
ATOM 604 C CA . THR A 1 77 ? -9.828 14.352 6 1 98 77 THR A CA 1
ATOM 605 C C . THR A 1 77 ? -9.023 15.648 5.93 1 98 77 THR A C 1
ATOM 607 O O . THR A 1 77 ? -9.43 16.672 6.48 1 98 77 THR A O 1
ATOM 610 N N . LEU A 1 78 ? -7.871 15.586 5.207 1 98.31 78 LEU A N 1
ATOM 611 C CA . LEU A 1 78 ? -7.035 16.766 5.027 1 98.31 78 LEU A CA 1
ATOM 612 C C . LEU A 1 78 ? -7.789 17.859 4.285 1 98.31 78 LEU A C 1
ATOM 614 O O . LEU A 1 78 ? -7.762 19.031 4.691 1 98.31 78 LEU A O 1
ATOM 618 N N . ALA A 1 79 ? -8.422 17.469 3.195 1 98.38 79 ALA A N 1
ATOM 619 C CA . ALA A 1 79 ? -9.172 18.422 2.385 1 98.38 79 ALA A CA 1
ATOM 620 C C . ALA A 1 79 ? -10.25 19.109 3.213 1 98.38 79 ALA A C 1
ATOM 622 O O . ALA A 1 79 ? -10.406 20.344 3.146 1 98.38 79 ALA A O 1
ATOM 623 N N . LEU A 1 80 ? -10.969 18.312 4.004 1 98.38 80 LEU A N 1
ATOM 624 C CA . LEU A 1 80 ? -12.031 18.844 4.848 1 98.38 80 LEU A CA 1
ATOM 625 C C . LEU A 1 80 ? -11.469 19.797 5.898 1 98.38 80 LEU A C 1
ATOM 627 O O . LEU A 1 80 ? -12.047 20.859 6.156 1 98.38 80 LEU A O 1
ATOM 631 N N . PHE A 1 81 ? -10.5 19.469 6.539 1 98.31 81 PHE A N 1
ATOM 632 C CA . PHE A 1 81 ? -9.859 20.328 7.531 1 98.31 81 PHE A CA 1
ATOM 633 C C . PHE A 1 81 ? -9.406 21.641 6.898 1 98.31 81 PHE A C 1
ATOM 635 O O . PHE A 1 81 ? -9.609 22.703 7.473 1 98.31 81 PHE A O 1
ATOM 642 N N . ILE A 1 82 ? -8.742 21.594 5.699 1 98.19 82 ILE A N 1
ATOM 643 C CA . ILE A 1 82 ? -8.258 22.781 5.012 1 98.19 82 ILE A CA 1
ATOM 644 C C . ILE A 1 82 ? -9.438 23.703 4.688 1 98.19 82 ILE A C 1
ATOM 646 O O . ILE A 1 82 ? -9.367 24.906 4.891 1 98.19 82 ILE A O 1
ATOM 650 N N . ARG A 1 83 ? -10.477 23.078 4.191 1 97.62 83 ARG A N 1
ATOM 651 C CA . ARG A 1 83 ? -11.68 23.859 3.912 1 97.62 83 ARG A CA 1
ATOM 652 C C . ARG A 1 83 ? -12.172 24.562 5.168 1 97.62 83 ARG A C 1
ATOM 654 O O . ARG A 1 83 ? -12.492 25.766 5.129 1 97.62 83 ARG A O 1
ATOM 661 N N . TYR A 1 84 ? -12.32 23.828 6.281 1 97.81 84 TYR A N 1
ATOM 662 C CA . TYR A 1 84 ? -12.727 24.422 7.555 1 97.81 84 TYR A CA 1
ATOM 663 C C . TYR A 1 84 ? -11.773 25.531 7.969 1 97.81 84 TYR A C 1
ATOM 665 O O . TYR A 1 84 ? -12.211 26.625 8.328 1 97.81 84 TYR A O 1
ATOM 673 N N . PHE A 1 85 ? -10.469 25.281 7.887 1 97.12 85 PHE A N 1
ATOM 674 C CA . PHE A 1 85 ? -9.469 26.266 8.281 1 97.12 85 PHE A CA 1
ATOM 675 C C . PHE A 1 85 ? -9.625 27.547 7.48 1 97.12 85 PHE A C 1
ATOM 677 O O . PHE A 1 85 ? -9.602 28.641 8.047 1 97.12 85 PHE A O 1
ATOM 684 N N . LEU A 1 86 ? -9.789 27.406 6.145 1 95.31 86 LEU A N 1
ATOM 685 C CA . LEU A 1 86 ? -9.922 28.562 5.273 1 95.31 86 LEU A CA 1
ATOM 686 C C . LEU A 1 86 ? -11.203 29.328 5.582 1 95.31 86 LEU A C 1
ATOM 688 O O . LEU A 1 86 ? -11.258 30.547 5.406 1 95.31 86 LEU A O 1
ATOM 692 N N . THR A 1 87 ? -12.141 28.594 6.094 1 95.62 87 THR A N 1
ATOM 693 C CA . THR A 1 87 ? -13.422 29.203 6.43 1 95.62 87 THR A CA 1
ATOM 694 C C . THR A 1 87 ? -13.297 30.047 7.695 1 95.62 87 THR A C 1
ATOM 696 O O . THR A 1 87 ? -13.875 31.141 7.781 1 95.62 87 THR A O 1
ATOM 699 N N . VAL A 1 88 ? -12.5 29.641 8.664 1 93.06 88 VAL A N 1
ATOM 700 C CA . VAL A 1 88 ? -12.492 30.297 9.977 1 93.06 88 VAL A CA 1
ATOM 701 C C . VAL A 1 88 ? -11.297 31.234 10.078 1 93.06 88 VAL A C 1
ATOM 703 O O . VAL A 1 88 ? -11.188 32 11.031 1 93.06 88 VAL A O 1
ATOM 706 N N . SER A 1 89 ? -10.375 31.188 9.148 1 91.25 89 SER A N 1
ATOM 707 C CA . SER A 1 89 ? -9.188 32.031 9.156 1 91.25 89 SER A CA 1
ATOM 708 C C . SER A 1 89 ? -9.484 33.406 8.539 1 91.25 89 SER A C 1
ATOM 710 O O . SER A 1 89 ? -10.305 33.531 7.629 1 91.25 89 SER A O 1
ATOM 712 N N . THR A 1 90 ? -8.797 34.438 9.18 1 89.44 90 THR A N 1
ATOM 713 C CA . THR A 1 90 ? -8.953 35.781 8.656 1 89.44 90 THR A CA 1
ATOM 714 C C . THR A 1 90 ? -8.031 36.031 7.457 1 89.44 90 THR A C 1
ATOM 716 O O . THR A 1 90 ? -6.828 35.75 7.535 1 89.44 90 THR A O 1
ATOM 719 N N . PRO A 1 91 ? -8.562 36.562 6.402 1 88.25 91 PRO A N 1
ATOM 720 C CA . PRO A 1 91 ? -7.711 36.812 5.242 1 88.25 91 PRO A CA 1
ATOM 721 C C . PRO A 1 91 ? -6.688 37.938 5.512 1 88.25 91 PRO A C 1
ATOM 723 O O . PRO A 1 91 ? -6.922 38.812 6.355 1 88.25 91 PRO A O 1
ATOM 726 N N . VAL A 1 92 ? -5.605 37.844 4.867 1 88.69 92 VAL A N 1
ATOM 727 C CA . VAL A 1 92 ? -4.598 38.906 4.93 1 88.69 92 VAL A CA 1
ATOM 728 C C . VAL A 1 92 ? -5.098 40.156 4.195 1 88.69 92 VAL A C 1
ATOM 730 O O . VAL A 1 92 ? -5.48 40.062 3.023 1 88.69 92 VAL A O 1
ATOM 733 N N . PRO A 1 93 ? -5.059 41.281 5.027 1 91.44 93 PRO A N 1
ATOM 734 C CA . PRO A 1 93 ? -5.457 42.5 4.328 1 91.44 93 PRO A CA 1
ATOM 735 C C . PRO A 1 93 ? -4.645 42.75 3.057 1 91.44 93 PRO A C 1
ATOM 737 O O . PRO A 1 93 ? -3.459 42.438 3.004 1 91.44 93 PRO A O 1
ATOM 740 N N . GLU A 1 94 ? -5.285 43.312 2.09 1 91.62 94 GLU A N 1
ATOM 741 C CA . GLU A 1 94 ? -4.672 43.562 0.785 1 91.62 94 GLU A CA 1
ATOM 742 C C . GLU A 1 94 ? -3.359 44.312 0.922 1 91.62 94 GLU A C 1
ATOM 744 O O . GLU A 1 94 ? -2.385 44.031 0.227 1 91.62 94 GLU A O 1
ATOM 749 N N . ALA A 1 95 ? -3.355 45.219 1.77 1 93.19 95 ALA A N 1
ATOM 750 C CA . ALA A 1 95 ? -2.199 46.094 1.967 1 93.19 95 ALA A CA 1
ATOM 751 C C . ALA A 1 95 ? -0.999 45.312 2.48 1 93.19 95 ALA A C 1
ATOM 753 O O . ALA A 1 95 ? 0.146 45.75 2.334 1 93.19 95 ALA A O 1
ATOM 754 N N . HIS A 1 96 ? -1.27 44.219 3.062 1 92.25 96 HIS A N 1
ATOM 755 C CA . HIS A 1 96 ? -0.197 43.469 3.711 1 92.25 96 HIS A CA 1
ATOM 756 C C . HIS A 1 96 ? 0.135 42.219 2.941 1 92.25 96 HIS A C 1
ATOM 758 O O . HIS A 1 96 ? 0.972 41.406 3.375 1 92.25 96 HIS A O 1
ATOM 764 N N . GLN A 1 97 ? -0.478 42.062 1.794 1 91.94 97 GLN A N 1
ATOM 765 C CA . GLN A 1 97 ? -0.412 40.781 1.07 1 91.94 97 GLN A CA 1
ATOM 766 C C . GLN A 1 97 ? 1.009 40.5 0.595 1 91.94 97 GLN A C 1
ATOM 768 O O . GLN A 1 97 ? 1.493 39.375 0.72 1 91.94 97 GLN A O 1
ATOM 773 N N . ASP A 1 98 ? 1.671 41.531 0.059 1 93.69 98 ASP A N 1
ATOM 774 C CA . ASP A 1 98 ? 3.012 41.312 -0.48 1 93.69 98 ASP A CA 1
ATOM 775 C C . ASP A 1 98 ? 3.996 40.938 0.626 1 93.69 98 ASP A C 1
ATOM 777 O O . ASP A 1 98 ? 4.793 40.031 0.469 1 93.69 98 ASP A O 1
ATOM 781 N N . ALA A 1 99 ? 3.943 41.656 1.662 1 93.69 99 ALA A N 1
ATOM 782 C CA . ALA A 1 99 ? 4.82 41.375 2.795 1 93.69 99 ALA A CA 1
ATOM 783 C C . ALA A 1 99 ? 4.547 39.969 3.373 1 93.69 99 ALA A C 1
ATOM 785 O O . ALA A 1 99 ? 5.48 39.25 3.701 1 93.69 99 ALA A O 1
ATOM 786 N N . ALA A 1 100 ? 3.301 39.625 3.461 1 92.88 100 ALA A N 1
ATOM 787 C CA . ALA A 1 100 ? 2.904 38.312 3.979 1 92.88 100 ALA A CA 1
ATOM 788 C C . ALA A 1 100 ? 3.42 37.188 3.084 1 92.88 100 ALA A C 1
ATOM 790 O O . ALA A 1 100 ? 3.93 36.156 3.576 1 92.88 100 ALA A O 1
ATOM 791 N N . ARG A 1 101 ? 3.295 37.438 1.867 1 93.5 101 ARG A N 1
ATOM 792 C CA . ARG A 1 101 ? 3.762 36.469 0.899 1 93.5 101 ARG A CA 1
ATOM 793 C C . ARG A 1 101 ? 5.273 36.281 0.983 1 93.5 101 ARG A C 1
ATOM 795 O O . ARG A 1 101 ? 5.777 35.156 0.934 1 93.5 101 ARG A O 1
ATOM 802 N N . ALA A 1 102 ? 5.953 37.375 1.089 1 95.38 102 ALA A N 1
ATOM 803 C CA . ALA A 1 102 ? 7.41 37.312 1.182 1 95.38 102 ALA A CA 1
ATOM 804 C C . ALA A 1 102 ? 7.852 36.594 2.449 1 95.38 102 ALA A C 1
ATOM 806 O O . ALA A 1 102 ? 8.742 35.75 2.404 1 95.38 102 ALA A O 1
ATOM 807 N N . GLN A 1 103 ? 7.23 36.906 3.521 1 92.62 103 GLN A N 1
ATOM 808 C CA . GLN A 1 103 ? 7.539 36.281 4.793 1 92.62 103 GLN A CA 1
ATOM 809 C C . GLN A 1 103 ? 7.184 34.781 4.758 1 92.62 103 GLN A C 1
ATOM 811 O O . GLN A 1 103 ? 7.957 33.938 5.219 1 92.62 103 GLN A O 1
ATOM 816 N N . GLY A 1 104 ? 6.078 34.469 4.168 1 94.81 104 GLY A N 1
ATOM 817 C CA . GLY A 1 104 ? 5.668 33.094 4.027 1 94.81 104 GLY A CA 1
ATOM 818 C C . GLY A 1 104 ? 6.645 32.25 3.209 1 94.81 104 GLY A C 1
ATOM 819 O O . GLY A 1 104 ? 6.957 31.125 3.572 1 94.81 104 GLY A O 1
ATOM 820 N N . LYS A 1 105 ? 7.059 32.844 2.211 1 96.69 105 LYS A N 1
ATOM 821 C CA . LYS A 1 105 ? 8.031 32.156 1.353 1 96.69 105 LYS A CA 1
ATOM 822 C C . LYS A 1 105 ? 9.312 31.859 2.113 1 96.69 105 LYS A C 1
ATOM 824 O O . LYS A 1 105 ? 9.828 30.75 2.047 1 96.69 105 LYS A O 1
ATOM 829 N N . ALA A 1 106 ? 9.828 32.812 2.812 1 96.62 106 ALA A N 1
ATOM 830 C CA . ALA A 1 106 ? 11.062 32.656 3.58 1 96.62 106 ALA A CA 1
ATOM 831 C C . ALA A 1 106 ? 10.898 31.578 4.656 1 96.62 106 ALA A C 1
ATOM 833 O O . ALA A 1 106 ? 11.773 30.734 4.84 1 96.62 106 ALA A O 1
ATOM 834 N N . ARG A 1 107 ? 9.812 31.609 5.352 1 96.38 107 ARG A N 1
ATOM 835 C CA . ARG A 1 107 ? 9.547 30.641 6.418 1 96.38 107 ARG A CA 1
ATOM 836 C C . ARG A 1 107 ? 9.367 29.234 5.859 1 96.38 107 ARG A C 1
ATOM 838 O O . ARG A 1 107 ? 9.789 28.266 6.48 1 96.38 107 ARG A O 1
ATOM 845 N N . PHE A 1 108 ? 8.781 29.172 4.738 1 98.12 108 PHE A N 1
ATOM 846 C CA . PHE A 1 108 ? 8.594 27.859 4.137 1 98.12 108 PHE A CA 1
ATOM 847 C C . PHE A 1 108 ? 9.93 27.266 3.695 1 98.12 108 PHE A C 1
ATOM 849 O O . PHE A 1 108 ? 10.164 26.062 3.85 1 98.12 108 PHE A O 1
ATOM 856 N N . GLU A 1 109 ? 10.758 28.094 3.16 1 98.25 109 GLU A N 1
ATOM 857 C CA . GLU A 1 109 ? 12.094 27.641 2.789 1 98.25 109 GLU A CA 1
ATOM 858 C C . GLU A 1 109 ? 12.859 27.125 4.004 1 98.25 109 GLU A C 1
ATOM 860 O O . GLU A 1 109 ? 13.523 26.078 3.928 1 98.25 109 GLU A O 1
ATOM 865 N N . GLN A 1 110 ? 12.734 27.844 5.07 1 96.5 110 GLN A N 1
ATOM 866 C CA . GLN A 1 110 ? 13.344 27.391 6.32 1 96.5 110 GLN A CA 1
ATOM 867 C C . GLN A 1 110 ? 12.75 26.062 6.77 1 96.5 110 GLN A C 1
ATOM 869 O O . GLN A 1 110 ? 13.469 25.188 7.254 1 96.5 110 GLN A O 1
ATOM 874 N N . PHE A 1 111 ? 11.484 25.969 6.68 1 97.38 111 PHE A N 1
ATOM 875 C CA . PHE A 1 111 ? 10.789 24.734 7.023 1 97.38 111 PHE A CA 1
ATOM 876 C C . PHE A 1 111 ? 11.328 23.562 6.211 1 97.38 111 PHE A C 1
ATOM 878 O O . PHE A 1 111 ? 11.594 22.484 6.762 1 97.38 111 PHE A O 1
ATOM 885 N N . VAL A 1 112 ? 11.516 23.656 4.953 1 98.31 112 VAL A N 1
ATOM 886 C CA . VAL A 1 112 ? 12.008 22.609 4.07 1 98.31 112 VAL A CA 1
ATOM 887 C C . VAL A 1 112 ? 13.422 22.203 4.484 1 98.31 112 VAL A C 1
ATOM 889 O O . VAL A 1 112 ? 13.75 21.016 4.523 1 98.31 112 VAL A O 1
ATOM 892 N N . GLU A 1 113 ? 14.172 23.25 4.824 1 97.75 113 GLU A N 1
ATOM 893 C CA . GLU A 1 113 ? 15.531 22.984 5.281 1 97.75 113 GLU A CA 1
ATOM 894 C C . GLU A 1 113 ? 15.523 22.172 6.578 1 97.75 113 GLU A C 1
ATOM 896 O O . GLU A 1 113 ? 16.281 21.219 6.719 1 97.75 113 GLU A O 1
ATOM 901 N N . GLN A 1 114 ? 14.734 22.641 7.449 1 96.5 114 GLN A N 1
ATOM 902 C CA . GLN A 1 114 ? 14.609 21.922 8.719 1 96.5 114 GLN A CA 1
ATOM 903 C C . GLN A 1 114 ? 14.133 20.5 8.508 1 96.5 114 GLN A C 1
ATOM 905 O O . GLN A 1 114 ? 14.617 19.562 9.164 1 96.5 114 GLN A O 1
ATOM 910 N N . LEU A 1 115 ? 13.188 20.328 7.648 1 97.06 115 LEU A N 1
ATOM 911 C CA . LEU A 1 115 ? 12.695 18.984 7.316 1 97.06 115 LEU A CA 1
ATOM 912 C C . LEU A 1 115 ? 13.82 18.125 6.773 1 97.06 115 LEU A C 1
ATOM 914 O O . LEU A 1 115 ? 13.969 16.969 7.18 1 97.06 115 LEU A O 1
ATOM 918 N N . GLY A 1 116 ? 14.602 18.656 5.844 1 97.38 116 GLY A N 1
ATOM 919 C CA . GLY A 1 116 ? 15.742 17.922 5.312 1 97.38 116 GLY A CA 1
ATOM 920 C C . GLY A 1 116 ? 16.703 17.453 6.387 1 97.38 116 GLY A C 1
ATOM 921 O O . GLY A 1 116 ? 17.125 16.297 6.387 1 97.38 116 GLY A O 1
ATOM 922 N N . ARG A 1 117 ? 16.984 18.281 7.355 1 96.56 117 ARG A N 1
ATOM 923 C CA . ARG A 1 117 ? 17.891 17.953 8.445 1 96.56 117 ARG A CA 1
ATOM 924 C C . ARG A 1 117 ? 17.281 16.875 9.344 1 96.56 117 ARG A C 1
ATOM 926 O O . ARG A 1 117 ? 17.984 15.961 9.789 1 96.56 117 ARG A O 1
ATOM 933 N N . HIS A 1 118 ? 16.062 17.141 9.602 1 94.81 118 HIS A N 1
ATOM 934 C CA . HIS A 1 118 ? 15.328 16.188 10.414 1 94.81 118 HIS A CA 1
ATOM 935 C C . HIS A 1 118 ? 15.422 14.781 9.828 1 94.81 118 HIS A C 1
ATOM 937 O O . HIS A 1 118 ? 15.719 13.82 10.547 1 94.81 118 HIS A O 1
ATOM 943 N N . LEU A 1 119 ? 15.305 14.578 8.531 1 95.62 119 LEU A N 1
ATOM 944 C CA . LEU A 1 119 ? 15.344 13.289 7.844 1 95.62 119 LEU A CA 1
ATOM 945 C C . LEU A 1 119 ? 16.766 12.742 7.789 1 95.62 119 LEU A C 1
ATOM 947 O O . LEU A 1 119 ? 16.969 11.539 7.938 1 95.62 119 LEU A O 1
ATOM 951 N N . LEU A 1 120 ? 17.672 13.594 7.652 1 96.38 120 LEU A N 1
ATOM 952 C CA . LEU A 1 120 ? 19.078 13.188 7.594 1 96.38 120 LEU A CA 1
ATOM 953 C C . LEU A 1 120 ? 19.531 12.609 8.93 1 96.38 120 LEU A C 1
ATOM 955 O O . LEU A 1 120 ? 20.359 11.703 8.961 1 96.38 120 LEU A O 1
ATOM 959 N N . ARG A 1 121 ? 18.906 13.102 9.961 1 94.56 121 ARG A N 1
ATOM 960 C CA . ARG A 1 121 ? 19.25 12.648 11.305 1 94.56 121 ARG A CA 1
ATOM 961 C C . ARG A 1 121 ? 18.547 11.344 11.641 1 94.56 121 ARG A C 1
ATOM 963 O O . ARG A 1 121 ? 18.734 10.789 12.727 1 94.56 121 ARG A O 1
ATOM 970 N N . GLY A 1 122 ? 17.641 10.906 10.844 1 91.88 122 GLY A N 1
ATOM 971 C CA . GLY A 1 122 ? 16.969 9.641 11.047 1 91.88 122 GLY A CA 1
ATOM 972 C C . GLY A 1 122 ? 15.758 9.742 11.961 1 91.88 122 GLY A C 1
ATOM 973 O O . GLY A 1 122 ? 15.242 8.727 12.438 1 91.88 122 GLY A O 1
ATOM 974 N N . ARG A 1 123 ? 15.328 10.914 12.297 1 88.12 123 ARG A N 1
ATOM 975 C CA . ARG A 1 123 ? 14.148 11.109 13.133 1 88.12 123 ARG A CA 1
ATOM 976 C C . ARG A 1 123 ? 12.875 10.734 12.375 1 88.12 123 ARG A C 1
ATOM 978 O O . ARG A 1 123 ? 12.781 10.93 11.164 1 88.12 123 ARG A O 1
ATOM 985 N N . SER A 1 124 ? 11.906 10.109 13.164 1 93.38 124 SER A N 1
ATOM 986 C CA . SER A 1 124 ? 10.695 9.586 12.539 1 93.38 124 SER A CA 1
ATOM 987 C C . SER A 1 124 ? 9.539 9.523 13.523 1 93.38 124 SER A C 1
ATOM 989 O O . SER A 1 124 ? 9.633 8.859 14.555 1 93.38 124 SER A O 1
ATOM 991 N N . LEU A 1 125 ? 8.562 10.32 13.148 1 93.94 125 LEU A N 1
ATOM 992 C CA . LEU A 1 125 ? 7.344 10.227 13.945 1 93.94 125 LEU A CA 1
ATOM 993 C C . LEU A 1 125 ? 6.848 8.789 14.016 1 93.94 125 LEU A C 1
ATOM 995 O O . LEU A 1 125 ? 6.465 8.32 15.094 1 93.94 125 LEU A O 1
ATOM 999 N N . VAL A 1 126 ? 6.867 8.062 12.914 1 93.25 126 VAL A N 1
ATOM 1000 C CA . VAL A 1 126 ? 6.371 6.691 12.828 1 93.25 126 VAL A CA 1
ATOM 1001 C C . VAL A 1 126 ? 7.168 5.797 13.781 1 93.25 126 VAL A C 1
ATOM 1003 O O . VAL A 1 126 ? 6.59 5.012 14.531 1 93.25 126 VAL A O 1
ATOM 1006 N N . ARG A 1 127 ? 8.445 5.922 13.734 1 91.44 127 ARG A N 1
ATOM 1007 C CA . ARG A 1 127 ? 9.305 5.129 14.609 1 91.44 127 ARG A CA 1
ATOM 1008 C C . ARG A 1 127 ? 9.008 5.426 16.078 1 91.44 127 ARG A C 1
ATOM 1010 O O . ARG A 1 127 ? 8.922 4.508 16.891 1 91.44 127 ARG A O 1
ATOM 1017 N N . ASP A 1 128 ? 8.844 6.75 16.406 1 90.69 128 ASP A N 1
ATOM 1018 C CA . ASP A 1 128 ? 8.547 7.156 17.766 1 90.69 128 ASP A CA 1
ATOM 1019 C C . ASP A 1 128 ? 7.227 6.551 18.25 1 90.69 128 ASP A C 1
ATOM 1021 O O . ASP A 1 128 ? 7.141 6.059 19.375 1 90.69 128 ASP A O 1
ATOM 1025 N N . VAL A 1 129 ? 6.32 6.484 17.391 1 92.56 129 VAL A N 1
ATOM 1026 C CA . VAL A 1 129 ? 5.008 5.965 17.75 1 92.56 129 VAL A CA 1
ATOM 1027 C C . VAL A 1 129 ? 5.062 4.441 17.859 1 92.56 129 VAL A C 1
ATOM 1029 O O . VAL A 1 129 ? 4.496 3.854 18.781 1 92.56 129 VAL A O 1
ATOM 1032 N N . VAL A 1 130 ? 5.711 3.801 16.969 1 90.81 130 VAL A N 1
ATOM 1033 C CA . VAL A 1 130 ? 5.824 2.348 16.969 1 90.81 130 VAL A CA 1
ATOM 1034 C C . VAL A 1 130 ? 6.523 1.893 18.25 1 90.81 130 VAL A C 1
ATOM 1036 O O . VAL A 1 130 ? 6.16 0.873 18.844 1 90.81 130 VAL A O 1
ATOM 1039 N N . GLU A 1 131 ? 7.512 2.619 18.609 1 85.75 131 GLU A N 1
ATOM 1040 C CA . GLU A 1 131 ? 8.211 2.332 19.859 1 85.75 131 GLU A CA 1
ATOM 1041 C C . GLU A 1 131 ? 7.262 2.426 21.047 1 85.75 131 GLU A C 1
ATOM 1043 O O . GLU A 1 131 ? 7.367 1.642 22 1 85.75 131 GLU A O 1
ATOM 1048 N N . GLU A 1 132 ? 6.406 3.408 20.891 1 84.38 132 GLU A N 1
ATOM 1049 C CA . GLU A 1 132 ? 5.414 3.549 21.953 1 84.38 132 GLU A CA 1
ATOM 1050 C C . GLU A 1 132 ? 4.469 2.354 21.984 1 84.38 132 GLU A C 1
ATOM 1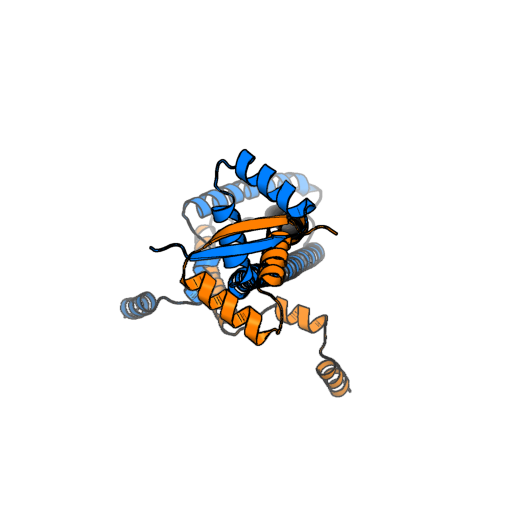052 O O . GLU A 1 132 ? 4.004 1.951 23.062 1 84.38 132 GLU A O 1
ATOM 1057 N N . LEU A 1 133 ? 4.184 1.795 20.844 1 85.81 133 LEU A N 1
ATOM 1058 C CA . LEU A 1 133 ? 3.271 0.665 20.719 1 85.81 133 LEU A CA 1
ATOM 1059 C C . LEU A 1 133 ? 3.945 -0.63 21.172 1 85.81 133 LEU A C 1
ATOM 1061 O O . LEU A 1 133 ? 3.273 -1.56 21.625 1 85.81 133 LEU A O 1
ATOM 1065 N N . HIS A 1 134 ? 5.172 -0.76 20.859 1 83.5 134 HIS A N 1
ATOM 1066 C CA . HIS A 1 134 ? 5.93 -1.948 21.234 1 83.5 134 HIS A CA 1
ATOM 1067 C C . HIS A 1 134 ? 7.141 -1.585 22.094 1 83.5 134 HIS A C 1
ATOM 1069 O O . HIS A 1 134 ? 8.281 -1.673 21.625 1 83.5 134 HIS A O 1
ATOM 1075 N N . PRO A 1 135 ? 6.828 -1.102 23.25 1 66 135 PRO A N 1
ATOM 1076 C CA . PRO A 1 135 ? 7.965 -0.658 24.047 1 66 135 PRO A CA 1
ATOM 1077 C C . PRO A 1 135 ? 8.969 -1.777 24.328 1 66 135 PRO A C 1
ATOM 1079 O O . PRO A 1 135 ? 8.586 -2.945 24.422 1 66 135 PRO A O 1
ATOM 1082 N N . ASP A 1 136 ? 10.102 -1.785 23.734 1 62.22 136 ASP A N 1
ATOM 1083 C CA . ASP A 1 136 ? 11.141 -2.742 24.109 1 62.22 136 ASP A CA 1
ATOM 1084 C C . ASP A 1 136 ? 11.203 -2.922 25.625 1 62.22 136 ASP A C 1
ATOM 1086 O O . ASP A 1 136 ? 11.305 -1.942 26.375 1 62.22 136 ASP A O 1
ATOM 1090 N N . PRO A 1 137 ? 10.914 -4.133 25.953 1 60.53 137 PRO A N 1
ATOM 1091 C CA . PRO A 1 137 ? 10.992 -4.406 27.391 1 60.53 137 PRO A CA 1
ATOM 1092 C C . PRO A 1 137 ? 12.266 -3.855 28.031 1 60.53 137 PRO A C 1
ATOM 1094 O O . PRO A 1 137 ? 12.25 -3.447 29.188 1 60.53 137 PRO A O 1
ATOM 1097 N N . THR A 1 138 ? 13.258 -4.004 27.328 1 56.09 138 THR A N 1
ATOM 1098 C CA . THR A 1 138 ? 14.531 -3.586 27.906 1 56.09 138 THR A CA 1
ATOM 1099 C C . THR A 1 138 ? 14.57 -2.072 28.094 1 56.09 138 THR A C 1
ATOM 1101 O O . THR A 1 138 ? 15.156 -1.574 29.047 1 56.09 138 THR A O 1
ATOM 1104 N N . HIS A 1 139 ? 13.953 -1.354 27.203 1 52.84 139 HIS A N 1
ATOM 1105 C CA . HIS A 1 139 ? 13.93 0.098 27.344 1 52.84 139 HIS A CA 1
ATOM 1106 C C . HIS A 1 139 ? 12.922 0.541 28.391 1 52.84 139 HIS A C 1
ATOM 1108 O O . HIS A 1 139 ? 13.125 1.559 29.062 1 52.84 139 HIS A O 1
ATOM 1114 N N . MET A 1 140 ? 11.875 -0.184 28.484 1 51.5 140 MET A N 1
ATOM 1115 C CA . MET A 1 140 ? 10.969 0.076 29.594 1 51.5 140 MET A CA 1
ATOM 1116 C C . MET A 1 140 ? 11.672 -0.145 30.938 1 51.5 140 MET A C 1
ATOM 1118 O O . MET A 1 140 ? 11.406 0.565 31.906 1 51.5 140 MET A O 1
ATOM 1122 N N . GLU A 1 141 ? 12.422 -1.115 31.016 1 53 141 GLU A N 1
ATOM 1123 C CA . GLU A 1 141 ? 13.172 -1.4 32.219 1 53 141 GLU A CA 1
ATOM 1124 C C . GLU A 1 141 ? 14.172 -0.291 32.531 1 53 141 GLU A C 1
ATOM 1126 O O . GLU A 1 141 ? 14.352 0.094 33.688 1 53 141 GLU A O 1
ATOM 1131 N N . LYS A 1 142 ? 14.797 0.109 31.594 1 51.69 142 LYS A N 1
ATOM 1132 C CA . LYS A 1 142 ? 15.812 1.142 31.781 1 51.69 142 LYS A CA 1
ATOM 1133 C C . LYS A 1 142 ? 15.172 2.48 32.156 1 51.69 142 LYS A C 1
ATOM 1135 O O . LYS A 1 142 ? 15.734 3.26 32.906 1 51.69 142 LYS A O 1
ATOM 1140 N N . ALA A 1 143 ? 14.039 2.826 31.5 1 47.97 143 ALA A N 1
ATOM 1141 C CA . ALA A 1 143 ? 13.328 4.059 31.844 1 47.97 143 ALA A CA 1
ATOM 1142 C C . ALA A 1 143 ? 12.82 4.016 33.281 1 47.97 143 ALA A C 1
ATOM 1144 O O . ALA A 1 143 ? 12.805 5.039 33.969 1 47.97 143 ALA A O 1
ATOM 1145 N N . GLN A 1 144 ? 12.438 2.932 33.719 1 50.28 144 GLN A N 1
ATOM 1146 C CA . GLN A 1 144 ? 12.086 2.766 35.125 1 50.28 144 GLN A CA 1
ATOM 1147 C C . GLN A 1 144 ? 13.32 2.875 36 1 50.28 144 GLN A C 1
ATOM 1149 O O . GLN A 1 144 ? 13.242 3.385 37.125 1 50.28 144 GLN A O 1
ATOM 1154 N N . GLU A 1 145 ? 14.391 2.312 35.531 1 54.44 145 GLU A N 1
ATOM 1155 C CA . GLU A 1 145 ? 15.594 2.396 36.375 1 54.44 145 GLU A CA 1
ATOM 1156 C C . GLU A 1 145 ? 16.125 3.824 36.406 1 54.44 145 GLU A C 1
ATOM 1158 O O . GLU A 1 145 ? 16.688 4.242 37.438 1 54.44 145 GLU A O 1
ATOM 1163 N N . GLY A 1 146 ? 16.109 4.562 35.312 1 43.16 146 GLY A N 1
ATOM 1164 C CA . GLY A 1 146 ? 16.625 5.918 35.344 1 43.16 146 GLY A CA 1
ATOM 1165 C C . GLY A 1 146 ? 15.703 6.891 36.062 1 43.16 146 GLY A C 1
ATOM 1166 O O . GLY A 1 146 ? 16.047 8.062 36.219 1 43.16 146 GLY A O 1
ATOM 1167 N N . ALA A 1 147 ? 14.438 6.707 36.156 1 49.22 147 ALA A N 1
ATOM 1168 C CA . ALA A 1 147 ? 13.531 7.535 36.969 1 49.22 147 ALA A CA 1
ATOM 1169 C C . ALA A 1 147 ? 13.719 7.27 38.438 1 49.22 147 ALA A C 1
ATOM 1171 O O . ALA A 1 147 ? 13.148 7.977 39.281 1 49.22 147 ALA A O 1
ATOM 1172 N N . LEU A 1 148 ? 14.43 6.273 38.812 1 38.22 148 LEU A N 1
ATOM 1173 C CA . LEU A 1 148 ? 14.797 6.172 40.219 1 38.22 148 LEU A CA 1
ATOM 1174 C C . LEU A 1 148 ? 16.109 6.895 40.5 1 38.22 148 LEU A C 1
ATOM 1176 O O . LEU A 1 148 ? 17.016 6.891 39.656 1 38.22 148 LEU A O 1
ATOM 1180 N N . MET B 1 1 ? -6.602 -44.094 -35.75 1 50.62 1 MET B N 1
ATOM 1181 C CA . MET B 1 1 ? -5.395 -43.281 -35.875 1 50.62 1 MET B CA 1
ATOM 1182 C C . MET B 1 1 ? -4.168 -44.031 -35.375 1 50.62 1 MET B C 1
ATOM 1184 O O . MET B 1 1 ? -4.242 -44.75 -34.375 1 50.62 1 MET B O 1
ATOM 1188 N N . SER B 1 2 ? -3.299 -44.344 -36.25 1 64.31 2 SER B N 1
ATOM 1189 C CA . SER B 1 2 ? -2.186 -45.25 -36.031 1 64.31 2 SER B CA 1
ATOM 1190 C C . SER B 1 2 ? -1.326 -44.781 -34.844 1 64.31 2 SER B C 1
ATOM 1192 O O . SER B 1 2 ? -0.994 -43.594 -34.75 1 64.31 2 SER B O 1
ATOM 1194 N N . GLN B 1 3 ? -1.37 -45.438 -33.844 1 75.38 3 GLN B N 1
ATOM 1195 C CA . GLN B 1 3 ? -0.554 -45.219 -32.656 1 75.38 3 GLN B CA 1
ATOM 1196 C C . GLN B 1 3 ? 0.917 -45.5 -32.906 1 75.38 3 GLN B C 1
ATOM 1198 O O . GLN B 1 3 ? 1.24 -46.375 -33.75 1 75.38 3 GLN B O 1
ATOM 1203 N N . HIS B 1 4 ? 1.783 -44.594 -32.594 1 80.69 4 HIS B N 1
ATOM 1204 C CA . HIS B 1 4 ? 3.229 -44.75 -32.719 1 80.69 4 HIS B CA 1
ATOM 1205 C C . HIS B 1 4 ? 3.811 -45.438 -31.484 1 80.69 4 HIS B C 1
ATOM 1207 O O . HIS B 1 4 ? 3.523 -45 -30.359 1 80.69 4 HIS B O 1
ATOM 1213 N N . ARG B 1 5 ? 4.516 -46.5 -31.797 1 83.81 5 ARG B N 1
ATOM 1214 C CA . ARG B 1 5 ? 5.129 -47.219 -30.703 1 83.81 5 ARG B CA 1
ATOM 1215 C C . ARG B 1 5 ? 6.383 -46.531 -30.203 1 83.81 5 ARG B C 1
ATOM 1217 O O . ARG B 1 5 ? 7.223 -46.094 -31 1 83.81 5 ARG B O 1
ATOM 1224 N N . LEU B 1 6 ? 6.449 -46.25 -28.891 1 82.75 6 LEU B N 1
ATOM 1225 C CA . LEU B 1 6 ? 7.598 -45.625 -28.266 1 82.75 6 LEU B CA 1
ATOM 1226 C C . LEU B 1 6 ? 8.203 -46.531 -27.203 1 82.75 6 LEU B C 1
ATOM 1228 O O . LEU B 1 6 ? 7.48 -47.156 -26.438 1 82.75 6 LEU B O 1
ATOM 1232 N N . ASN B 1 7 ? 9.539 -46.812 -27.328 1 83.88 7 ASN B N 1
ATOM 1233 C CA . ASN B 1 7 ? 10.297 -47.5 -26.312 1 83.88 7 ASN B CA 1
ATOM 1234 C C . ASN B 1 7 ? 11.109 -46.531 -25.453 1 83.88 7 ASN B C 1
ATOM 1236 O O . ASN B 1 7 ? 11.938 -45.781 -25.969 1 83.88 7 ASN B O 1
ATOM 1240 N N . LEU B 1 8 ? 10.664 -46.469 -24.219 1 84.12 8 LEU B N 1
ATOM 1241 C CA . LEU B 1 8 ? 11.312 -45.469 -23.359 1 84.12 8 LEU B CA 1
ATOM 1242 C C . LEU B 1 8 ? 11.797 -46.094 -22.062 1 84.12 8 LEU B C 1
ATOM 1244 O O . LEU B 1 8 ? 11.391 -47.219 -21.734 1 84.12 8 LEU B O 1
ATOM 1248 N N . PHE B 1 9 ? 12.797 -45.375 -21.422 1 85.06 9 PHE B N 1
ATOM 1249 C CA . PHE B 1 9 ? 13.32 -45.781 -20.125 1 85.06 9 PHE B CA 1
ATOM 1250 C C . PHE B 1 9 ? 12.938 -44.781 -19.047 1 85.06 9 PHE B C 1
ATOM 1252 O O . PHE B 1 9 ? 13.086 -43.562 -19.234 1 85.06 9 PHE B O 1
ATOM 1259 N N . ILE B 1 10 ? 12.273 -45.281 -17.984 1 82.38 10 ILE B N 1
ATOM 1260 C CA . ILE B 1 10 ? 11.898 -44.406 -16.875 1 82.38 10 ILE B CA 1
ATOM 1261 C C . ILE B 1 10 ? 12.422 -44.969 -15.562 1 82.38 10 ILE B C 1
ATOM 1263 O O . ILE B 1 10 ? 12.812 -46.156 -15.508 1 82.38 10 ILE B O 1
ATOM 1267 N N . GLN B 1 11 ? 12.516 -44.094 -14.555 1 85.56 11 GLN B N 1
ATOM 1268 C CA . GLN B 1 11 ? 12.922 -44.562 -13.234 1 85.56 11 GLN B CA 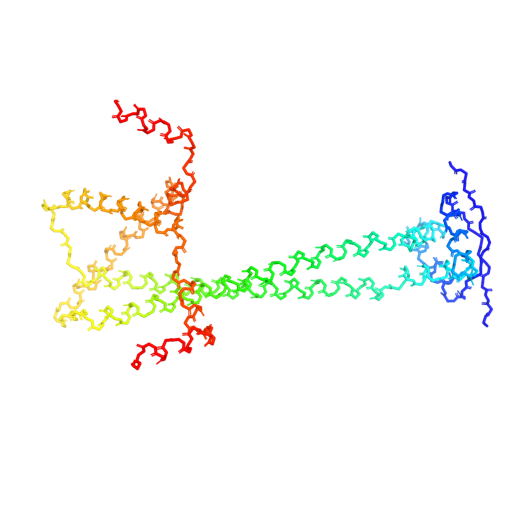1
ATOM 1269 C C . GLN B 1 11 ? 11.938 -45.594 -12.68 1 85.56 11 GLN B C 1
ATOM 1271 O O . GLN B 1 11 ? 10.727 -45.469 -12.875 1 85.56 11 GLN B O 1
ATOM 1276 N N . PRO B 1 12 ? 12.508 -46.594 -12.055 1 86.69 12 PRO B N 1
ATOM 1277 C CA . PRO B 1 12 ? 11.664 -47.656 -11.523 1 86.69 12 PRO B CA 1
ATOM 1278 C C . PRO B 1 12 ? 10.523 -47.125 -10.648 1 86.69 12 PRO B C 1
ATOM 1280 O O . PRO B 1 12 ? 9.414 -47.656 -10.688 1 86.69 12 PRO B O 1
ATOM 1283 N N . GLU B 1 13 ? 10.797 -46.125 -9.898 1 86.5 13 GLU B N 1
ATOM 1284 C CA . GLU B 1 13 ? 9.781 -45.562 -9.016 1 86.5 13 GLU B CA 1
ATOM 1285 C C . GLU B 1 13 ? 8.617 -45 -9.812 1 86.5 13 GLU B C 1
ATOM 1287 O O . GLU B 1 13 ? 7.453 -45.156 -9.438 1 86.5 13 GLU B O 1
ATOM 1292 N N . HIS B 1 14 ? 8.953 -44.312 -10.906 1 84.81 14 HIS B N 1
ATOM 1293 C CA . HIS B 1 14 ? 7.898 -43.75 -11.75 1 84.81 14 HIS B CA 1
ATOM 1294 C C . HIS B 1 14 ? 7.102 -44.875 -12.438 1 84.81 14 HIS B C 1
ATOM 1296 O O . HIS B 1 14 ? 5.883 -44.75 -12.594 1 84.81 14 HIS B O 1
ATOM 1302 N N . ALA B 1 15 ? 7.805 -45.938 -12.797 1 87.06 15 ALA B N 1
ATOM 1303 C CA . ALA B 1 15 ? 7.137 -47.094 -13.414 1 87.06 15 ALA B CA 1
ATOM 1304 C C . ALA B 1 15 ? 6.117 -47.719 -12.469 1 87.06 15 ALA B C 1
ATOM 1306 O O . ALA B 1 15 ? 5 -48.031 -12.883 1 87.06 15 ALA B O 1
ATOM 1307 N N . ARG B 1 16 ? 6.59 -47.812 -11.281 1 89.56 16 ARG B N 1
ATOM 1308 C CA . ARG B 1 16 ? 5.711 -48.375 -10.258 1 89.56 16 ARG B CA 1
ATOM 1309 C C . ARG B 1 16 ? 4.477 -47.5 -10.062 1 89.56 16 ARG B C 1
ATOM 1311 O O . ARG B 1 16 ? 3.352 -48 -10.031 1 89.56 16 ARG B O 1
ATOM 1318 N N . ARG B 1 17 ? 4.629 -46.25 -9.984 1 89 17 ARG B N 1
ATOM 1319 C CA . ARG B 1 17 ? 3.533 -45.281 -9.773 1 89 17 ARG B CA 1
ATOM 1320 C C . ARG B 1 17 ? 2.588 -45.281 -10.977 1 89 17 ARG B C 1
ATOM 1322 O O . ARG B 1 17 ? 1.372 -45.156 -10.812 1 89 17 ARG B O 1
ATOM 1329 N N . LEU B 1 18 ? 3.186 -45.375 -12.078 1 88.81 18 LEU B N 1
ATOM 1330 C CA . LEU B 1 18 ? 2.404 -45.438 -13.305 1 88.81 18 LEU B CA 1
ATOM 1331 C C . LEU B 1 18 ? 1.517 -46.688 -13.32 1 88.81 18 LEU B C 1
ATOM 1333 O O . LEU B 1 18 ? 0.334 -46.594 -13.664 1 88.81 18 LEU B O 1
ATOM 1337 N N . ASP B 1 19 ? 2.102 -47.812 -12.883 1 90.12 19 ASP B N 1
ATOM 1338 C CA . ASP B 1 19 ? 1.342 -49.062 -12.805 1 90.12 19 ASP B CA 1
ATOM 1339 C C . ASP B 1 19 ? 0.164 -48.938 -11.844 1 90.12 19 ASP B C 1
ATOM 1341 O O . ASP B 1 19 ? -0.954 -49.344 -12.156 1 90.12 19 ASP B O 1
ATOM 1345 N N . GLU B 1 20 ? 0.479 -48.344 -10.719 1 92.44 20 GLU B N 1
ATOM 1346 C CA . GLU B 1 20 ? -0.534 -48.156 -9.688 1 92.44 20 GLU B CA 1
ATOM 1347 C C . GLU B 1 20 ? -1.647 -47.25 -10.172 1 92.44 20 GLU B C 1
ATOM 1349 O O . GLU B 1 20 ? -2.83 -47.531 -9.969 1 92.44 20 GLU B O 1
ATOM 1354 N N . LEU B 1 21 ? -1.307 -46.188 -10.852 1 89.25 21 LEU B N 1
ATOM 1355 C CA . LEU B 1 21 ? -2.281 -45.219 -11.344 1 89.25 21 LEU B CA 1
ATOM 1356 C C . LEU B 1 21 ? -3.139 -45.812 -12.453 1 89.25 21 LEU B C 1
ATOM 1358 O O . LEU B 1 21 ? -4.355 -45.594 -12.484 1 89.25 21 LEU B O 1
ATOM 1362 N N . ALA B 1 22 ? -2.521 -46.531 -13.328 1 91.69 22 ALA B N 1
ATOM 1363 C CA . ALA B 1 22 ? -3.252 -47.188 -14.406 1 91.69 22 ALA B CA 1
ATOM 1364 C C . ALA B 1 22 ? -4.289 -48.156 -13.852 1 91.69 22 ALA B C 1
ATOM 1366 O O . ALA B 1 22 ? -5.434 -48.188 -14.32 1 91.69 22 ALA B O 1
ATOM 1367 N N . ALA B 1 23 ? -3.861 -48.906 -12.828 1 93.5 23 ALA B N 1
ATOM 1368 C CA . ALA B 1 23 ? -4.746 -49.875 -12.195 1 93.5 23 ALA B CA 1
ATOM 1369 C C . ALA B 1 23 ? -5.91 -49.188 -11.492 1 93.5 23 ALA B C 1
ATOM 1371 O O . ALA B 1 23 ? -7.062 -49.594 -11.625 1 93.5 23 ALA B O 1
ATOM 1372 N N . THR B 1 24 ? -5.629 -48.156 -10.766 1 92.62 24 THR B N 1
ATOM 1373 C CA . THR B 1 24 ? -6.621 -47.438 -9.969 1 92.62 24 THR B CA 1
ATOM 1374 C C . THR B 1 24 ? -7.645 -46.75 -10.867 1 92.62 24 THR B C 1
ATOM 1376 O O . THR B 1 24 ? -8.844 -46.812 -10.594 1 92.62 24 THR B O 1
ATOM 1379 N N . LYS B 1 25 ? -7.246 -46.219 -12 1 90.12 25 LYS B N 1
ATOM 1380 C CA . LYS B 1 25 ? -8.109 -45.438 -12.891 1 90.12 25 LYS B CA 1
ATOM 1381 C C . LYS B 1 25 ? -8.773 -46.344 -13.922 1 90.12 25 LYS B C 1
ATOM 1383 O O . LYS B 1 25 ? -9.711 -45.906 -14.609 1 90.12 25 LYS B O 1
ATOM 1388 N N . GLY B 1 26 ? -8.203 -47.531 -14.094 1 93.5 26 GLY B N 1
ATOM 1389 C CA . GLY B 1 26 ? -8.75 -48.469 -15.07 1 93.5 26 GLY B CA 1
ATOM 1390 C C . GLY B 1 26 ? -8.414 -48.062 -16.5 1 93.5 26 GLY B C 1
ATOM 1391 O O . GLY B 1 26 ? -9.242 -48.219 -17.406 1 93.5 26 GLY B O 1
ATOM 1392 N N . VAL B 1 27 ? -7.328 -47.438 -16.672 1 91.75 27 VAL B N 1
ATOM 1393 C CA . VAL B 1 27 ? -6.871 -47.062 -18 1 91.75 27 VAL B CA 1
ATOM 1394 C C . VAL B 1 27 ? -5.496 -47.656 -18.266 1 91.75 27 VAL B C 1
ATOM 1396 O O . VAL B 1 27 ? -4.867 -48.219 -17.375 1 91.75 27 VAL B O 1
ATOM 1399 N N . SER B 1 28 ? -5.121 -47.656 -19.578 1 90.94 28 SER B N 1
ATOM 1400 C CA . SER B 1 28 ? -3.82 -48.219 -19.938 1 90.94 28 SER B CA 1
ATOM 1401 C C . SER B 1 28 ? -2.688 -47.281 -19.531 1 90.94 28 SER B C 1
ATOM 1403 O O . SER B 1 28 ? -2.881 -46.094 -19.438 1 90.94 28 SER B O 1
ATOM 1405 N N . LYS B 1 29 ? -1.553 -47.75 -19.344 1 88.19 29 LYS B N 1
ATOM 1406 C CA . LYS B 1 29 ? -0.348 -46.969 -19.109 1 88.19 29 LYS B CA 1
ATOM 1407 C C . LYS B 1 29 ? -0.083 -46 -20.266 1 88.19 29 LYS B C 1
ATOM 1409 O O . LYS B 1 29 ? 0.307 -44.875 -20.047 1 88.19 29 LYS B O 1
ATOM 1414 N N . SER B 1 30 ? -0.303 -46.5 -21.422 1 87.06 30 SER B N 1
ATOM 1415 C CA . SER B 1 30 ? -0.11 -45.688 -22.625 1 87.06 30 SER B CA 1
ATOM 1416 C C . SER B 1 30 ? -1.006 -44.438 -22.594 1 87.06 30 SER B C 1
ATOM 1418 O O . SER B 1 30 ? -0.581 -43.375 -22.984 1 87.06 30 SER B O 1
ATOM 1420 N N . SER B 1 31 ? -2.186 -44.625 -22.109 1 87.94 31 SER B N 1
ATOM 1421 C CA . SER B 1 31 ? -3.129 -43.5 -22.031 1 87.94 31 SER B CA 1
ATOM 1422 C C . SER B 1 31 ? -2.67 -42.438 -21.031 1 87.94 31 SER B C 1
ATOM 1424 O O . SER B 1 31 ? -2.803 -41.25 -21.281 1 87.94 31 SER B O 1
ATOM 1426 N N . ILE B 1 32 ? -2.096 -42.844 -19.953 1 87.88 32 ILE B N 1
ATOM 1427 C CA . ILE B 1 32 ? -1.613 -41.906 -18.938 1 87.88 32 ILE B CA 1
ATOM 1428 C C . ILE B 1 32 ? -0.409 -41.156 -19.453 1 87.88 32 ILE B C 1
ATOM 1430 O O . ILE B 1 32 ? -0.338 -39.938 -19.312 1 87.88 32 ILE B O 1
ATOM 1434 N N . VAL B 1 33 ? 0.49 -41.875 -20.062 1 86.94 33 VAL B N 1
ATOM 1435 C CA . VAL B 1 33 ? 1.691 -41.25 -20.594 1 86.94 33 VAL B CA 1
ATOM 1436 C C . VAL B 1 33 ? 1.311 -40.25 -21.703 1 86.94 33 VAL B C 1
ATOM 1438 O O . VAL B 1 33 ? 1.856 -39.156 -21.781 1 86.94 33 VAL B O 1
ATOM 1441 N N . ALA B 1 34 ? 0.37 -40.656 -22.562 1 84.5 34 ALA B N 1
ATOM 1442 C CA . ALA B 1 34 ? -0.12 -39.781 -23.609 1 84.5 34 ALA B CA 1
ATOM 1443 C C . ALA B 1 34 ? -0.697 -38.5 -23.031 1 84.5 34 ALA B C 1
ATOM 1445 O O . ALA B 1 34 ? -0.423 -37.406 -23.516 1 84.5 34 ALA B O 1
ATOM 1446 N N . ALA B 1 35 ? -1.415 -38.625 -21.953 1 85.62 35 ALA B N 1
ATOM 1447 C CA . ALA B 1 35 ? -2.012 -37.469 -21.281 1 85.62 35 ALA B CA 1
ATOM 1448 C C . ALA B 1 35 ? -0.938 -36.562 -20.672 1 85.62 35 ALA B C 1
ATOM 1450 O O . ALA B 1 35 ? -1.003 -35.344 -20.781 1 85.62 35 ALA B O 1
ATOM 1451 N N . ALA B 1 36 ? 0.006 -37.219 -20.016 1 85.62 36 ALA B N 1
ATOM 1452 C CA . ALA B 1 36 ? 1.114 -36.5 -19.406 1 85.62 36 ALA B CA 1
ATOM 1453 C C . ALA B 1 36 ? 1.905 -35.719 -20.438 1 85.62 36 ALA B C 1
ATOM 1455 O O . ALA B 1 36 ? 2.217 -34.531 -20.234 1 85.62 36 ALA B O 1
ATOM 1456 N N . LEU B 1 37 ? 2.162 -36.375 -21.562 1 84.81 37 LEU B N 1
ATOM 1457 C CA . LEU B 1 37 ? 2.918 -35.75 -22.641 1 84.81 37 LEU B CA 1
ATOM 1458 C C . LEU B 1 37 ? 2.119 -34.625 -23.281 1 84.81 37 LEU B C 1
ATOM 1460 O O . LEU B 1 37 ? 2.67 -33.562 -23.578 1 84.81 37 LEU B O 1
ATOM 1464 N N . ALA B 1 38 ? 0.857 -34.844 -23.5 1 83.12 38 ALA B N 1
ATOM 1465 C CA . ALA B 1 38 ? -0.007 -33.812 -24.047 1 83.12 38 ALA B CA 1
ATOM 1466 C C . ALA B 1 38 ? 0.001 -32.562 -23.156 1 83.12 38 ALA B C 1
ATOM 1468 O O . ALA B 1 38 ? 0.106 -31.453 -23.656 1 83.12 38 ALA B O 1
ATOM 1469 N N . SER B 1 39 ? -0.116 -32.781 -21.859 1 79.81 39 SER B N 1
ATOM 1470 C CA . SER B 1 39 ? -0.093 -31.703 -20.891 1 79.81 39 SER B CA 1
ATOM 1471 C C . SER B 1 39 ? 1.242 -30.969 -20.922 1 79.81 39 SER B C 1
ATOM 1473 O O . SER B 1 39 ? 1.281 -29.734 -20.844 1 79.81 39 SER B O 1
ATOM 1475 N N . TRP B 1 40 ? 2.244 -31.828 -21.031 1 79.31 40 TRP B N 1
ATOM 1476 C CA . TRP B 1 40 ? 3.605 -31.297 -21 1 79.31 40 TRP B CA 1
ATOM 1477 C C . TRP B 1 40 ? 3.916 -30.531 -22.266 1 79.31 40 TRP B C 1
ATOM 1479 O O . TRP B 1 40 ? 4.598 -29.5 -22.219 1 79.31 40 TRP B O 1
ATOM 1489 N N . LEU B 1 41 ? 3.377 -31.016 -23.312 1 79.06 41 LEU B N 1
ATOM 1490 C CA . LEU B 1 41 ? 3.658 -30.422 -24.609 1 79.06 41 LEU B CA 1
ATOM 1491 C C . LEU B 1 41 ? 2.709 -29.266 -24.891 1 79.06 41 LEU B C 1
ATOM 1493 O O . LEU B 1 41 ? 2.936 -28.469 -25.812 1 79.06 41 LEU B O 1
ATOM 1497 N N . SER B 1 42 ? 1.633 -29.297 -24.047 1 73.31 42 SER B N 1
ATOM 1498 C CA . SER B 1 42 ? 0.66 -28.234 -24.281 1 73.31 42 SER B CA 1
ATOM 1499 C C . SER B 1 42 ? 1.167 -26.891 -23.75 1 73.31 42 SER B C 1
ATOM 1501 O O . SER B 1 42 ? 1.206 -26.672 -22.531 1 73.31 42 SER B O 1
ATOM 1503 N N . PRO B 1 43 ? 1.807 -26.234 -24.531 1 66.75 43 PRO B N 1
ATOM 1504 C CA . PRO B 1 43 ? 2.264 -24.891 -24.172 1 66.75 43 PRO B CA 1
ATOM 1505 C C . PRO B 1 43 ? 1.14 -24.016 -23.625 1 66.75 43 PRO B C 1
ATOM 1507 O O . PRO B 1 43 ? 1.381 -23.156 -22.766 1 66.75 43 PRO B O 1
ATOM 1510 N N . ASP B 1 44 ? -0.041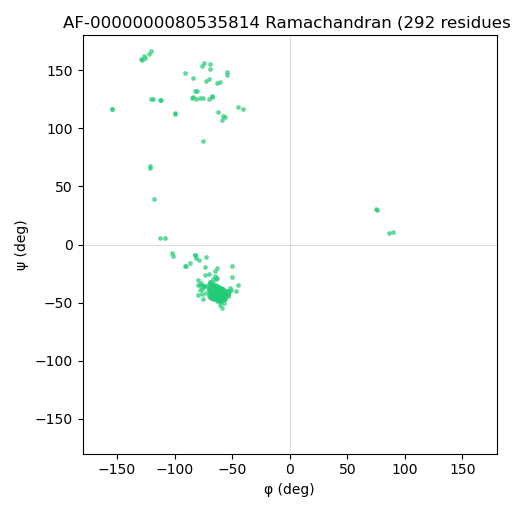 -24.5 -23.953 1 70.94 44 ASP B N 1
ATOM 1511 C CA . ASP B 1 44 ? -1.134 -23.547 -23.797 1 70.94 44 ASP B CA 1
ATOM 1512 C C . ASP B 1 44 ? -1.561 -23.438 -22.344 1 70.94 44 ASP B C 1
ATOM 1514 O O . ASP B 1 44 ? -1.808 -22.328 -21.844 1 70.94 44 ASP B O 1
ATOM 1518 N N . ALA B 1 45 ? -1.449 -24.719 -21.656 1 72 45 ALA B N 1
ATOM 1519 C CA . ALA B 1 45 ? -1.97 -24.625 -20.297 1 72 45 ALA B CA 1
ATOM 1520 C C . ALA B 1 45 ? -0.994 -23.891 -19.391 1 72 45 ALA B C 1
ATOM 1522 O O . ALA B 1 45 ? -1.401 -23.031 -18.578 1 72 45 ALA B O 1
ATOM 1523 N N . ALA B 1 46 ? 0.216 -24.266 -19.469 1 72.56 46 ALA B N 1
ATOM 1524 C CA . ALA B 1 46 ? 1.254 -23.609 -18.688 1 72.56 46 ALA B CA 1
ATOM 1525 C C . ALA B 1 46 ? 1.352 -22.125 -19.047 1 72.56 46 ALA B C 1
ATOM 1527 O O . ALA B 1 46 ? 1.479 -21.281 -18.156 1 72.56 46 ALA B O 1
ATOM 1528 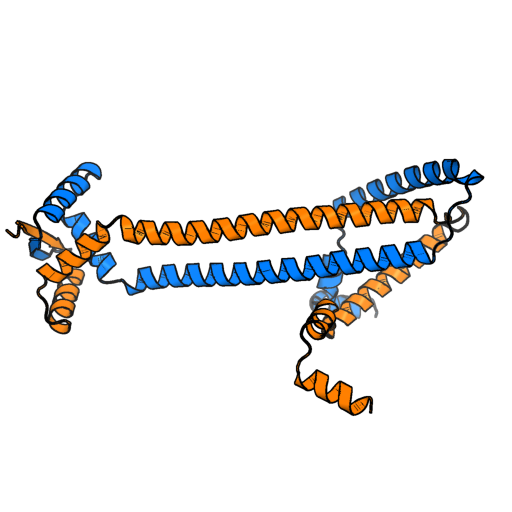N N . ASP B 1 47 ? 1.235 -21.938 -20.281 1 79.31 47 ASP B N 1
ATOM 1529 C CA . ASP B 1 47 ? 1.293 -20.562 -20.766 1 79.31 47 ASP B CA 1
ATOM 1530 C C . ASP B 1 47 ? 0.098 -19.75 -20.281 1 79.31 47 ASP B C 1
ATOM 1532 O O . ASP B 1 47 ? 0.238 -18.578 -19.938 1 79.31 47 ASP B O 1
ATOM 1536 N N . GLN B 1 48 ? -0.996 -20.438 -20.266 1 82.12 48 GLN B N 1
ATOM 1537 C CA . GLN B 1 48 ? -2.205 -19.75 -19.828 1 82.12 48 GLN B CA 1
ATOM 1538 C C . GLN B 1 48 ? -2.131 -19.406 -18.344 1 82.12 48 GLN B C 1
ATOM 1540 O O . GLN B 1 48 ? -2.531 -18.312 -17.938 1 82.12 48 GLN B O 1
ATOM 1545 N N . ARG B 1 49 ? -1.569 -20.297 -17.531 1 81.5 49 ARG B N 1
ATOM 1546 C CA . ARG B 1 49 ? -1.402 -20.031 -16.109 1 81.5 49 ARG B CA 1
ATOM 1547 C C . ARG B 1 49 ? -0.427 -18.875 -15.875 1 81.5 49 ARG B C 1
ATOM 1549 O O . ARG B 1 49 ? -0.692 -17.984 -15.07 1 81.5 49 ARG B O 1
ATOM 1556 N N . GLU B 1 50 ? 0.622 -18.922 -16.562 1 85.5 50 GLU B N 1
ATOM 1557 C CA . GLU B 1 50 ? 1.605 -17.859 -16.469 1 85.5 50 GLU B CA 1
ATOM 1558 C C . GLU B 1 50 ? 1.003 -16.516 -16.891 1 85.5 50 GLU B C 1
ATOM 1560 O O . GLU B 1 50 ? 1.244 -15.492 -16.234 1 85.5 50 GLU B O 1
ATOM 1565 N N . ALA B 1 51 ? 0.214 -16.609 -17.906 1 90.38 51 ALA B N 1
ATOM 1566 C CA . ALA B 1 51 ? -0.438 -15.398 -18.391 1 90.38 51 ALA B CA 1
ATOM 1567 C C . ALA B 1 51 ? -1.413 -14.844 -17.359 1 90.38 51 ALA B C 1
ATOM 1569 O O . ALA B 1 51 ? -1.525 -13.625 -17.188 1 90.38 51 ALA B O 1
ATOM 1570 N N . ALA B 1 52 ? -2.109 -15.711 -16.656 1 90.12 52 ALA B N 1
ATOM 1571 C CA . ALA B 1 52 ? -3.053 -15.281 -15.617 1 90.12 52 ALA B CA 1
ATOM 1572 C C . ALA B 1 52 ? -2.326 -14.594 -14.469 1 90.12 52 ALA B C 1
ATOM 1574 O O . ALA B 1 52 ? -2.773 -13.555 -13.977 1 90.12 52 ALA B O 1
ATOM 1575 N N . ILE B 1 53 ? -1.254 -15.18 -14.047 1 92.38 53 ILE B N 1
ATOM 1576 C CA . ILE B 1 53 ? -0.436 -14.609 -12.977 1 92.38 53 ILE B CA 1
ATOM 1577 C C . ILE B 1 53 ? 0.104 -13.25 -13.414 1 92.38 53 ILE B C 1
ATOM 1579 O O . ILE B 1 53 ? 0.074 -12.289 -12.648 1 92.38 53 ILE B O 1
ATOM 1583 N N . ALA B 1 54 ? 0.576 -13.211 -14.664 1 94.12 54 ALA B N 1
ATOM 1584 C CA . ALA B 1 54 ? 1.108 -11.961 -15.203 1 94.12 54 ALA B CA 1
ATOM 1585 C C . ALA B 1 54 ? 0.049 -10.859 -15.195 1 94.12 54 ALA B C 1
ATOM 1587 O O . ALA B 1 54 ? 0.332 -9.719 -14.82 1 94.12 54 ALA B O 1
ATOM 1588 N N . LYS B 1 55 ? -1.14 -11.227 -15.57 1 95 55 LYS B N 1
ATOM 1589 C CA . LYS B 1 55 ? -2.238 -10.266 -15.594 1 95 55 LYS B CA 1
ATOM 1590 C C . LYS B 1 55 ? -2.535 -9.734 -14.195 1 95 55 LYS B C 1
ATOM 1592 O O . LYS B 1 55 ? -2.777 -8.531 -14.016 1 95 55 LYS B O 1
ATOM 1597 N N . ARG B 1 56 ? -2.461 -10.586 -13.25 1 94.94 56 ARG B N 1
ATOM 1598 C CA . ARG B 1 56 ? -2.717 -10.195 -11.875 1 94.94 56 ARG B CA 1
ATOM 1599 C C . ARG B 1 56 ? -1.615 -9.273 -11.352 1 94.94 56 ARG B C 1
ATOM 1601 O O . ARG B 1 56 ? -1.891 -8.305 -10.641 1 94.94 56 ARG B O 1
ATOM 1608 N N . LEU B 1 57 ? -0.44 -9.625 -11.703 1 96.06 57 LEU B N 1
ATOM 1609 C CA . LEU B 1 57 ? 0.696 -8.789 -11.328 1 96.06 57 LEU B CA 1
ATOM 1610 C C . LEU B 1 57 ? 0.602 -7.414 -11.984 1 96.06 57 LEU B C 1
ATOM 1612 O O . LEU B 1 57 ? 0.885 -6.398 -11.344 1 96.06 57 LEU B O 1
ATOM 1616 N N . ASP B 1 58 ? 0.208 -7.473 -13.211 1 95.81 58 ASP B N 1
ATOM 1617 C CA . ASP B 1 58 ? 0.023 -6.215 -13.93 1 95.81 58 ASP B CA 1
ATOM 1618 C C . ASP B 1 58 ? -1.023 -5.34 -13.242 1 95.81 58 ASP B C 1
ATOM 1620 O O . ASP B 1 58 ? -0.828 -4.133 -13.094 1 95.81 58 ASP B O 1
ATOM 1624 N N . ARG B 1 59 ? -2.105 -5.918 -12.812 1 95.06 59 ARG B N 1
ATOM 1625 C CA . ARG B 1 59 ? -3.15 -5.18 -12.109 1 95.06 59 ARG B CA 1
ATOM 1626 C C . ARG B 1 59 ? -2.623 -4.59 -10.805 1 95.06 59 ARG B C 1
ATOM 1628 O O . ARG B 1 59 ? -2.887 -3.428 -10.492 1 95.06 59 ARG B O 1
ATOM 1635 N N . LEU B 1 60 ? -1.877 -5.32 -10.102 1 96.38 60 LEU B N 1
ATOM 1636 C CA . LEU B 1 60 ? -1.289 -4.859 -8.852 1 96.38 60 LEU B CA 1
ATOM 1637 C C . LEU B 1 60 ? -0.332 -3.695 -9.094 1 96.38 60 LEU B C 1
ATOM 1639 O O . LEU B 1 60 ? -0.305 -2.736 -8.32 1 96.38 60 LEU B O 1
ATOM 1643 N N . SER B 1 61 ? 0.388 -3.795 -10.18 1 97 61 SER B N 1
ATOM 1644 C CA . SER B 1 61 ? 1.318 -2.734 -10.555 1 97 61 SER B CA 1
ATOM 1645 C C . SER B 1 61 ? 0.58 -1.434 -10.852 1 97 61 SER B C 1
ATOM 1647 O O . SER B 1 61 ? 0.99 -0.362 -10.406 1 97 61 SER B O 1
ATOM 1649 N N . ARG B 1 62 ? -0.466 -1.54 -11.578 1 95.75 62 ARG B N 1
ATOM 1650 C CA . ARG B 1 62 ? -1.254 -0.356 -11.906 1 95.75 62 ARG B CA 1
ATOM 1651 C C . ARG B 1 62 ? -1.854 0.269 -10.648 1 95.75 62 ARG B C 1
ATOM 1653 O O . ARG B 1 62 ? -1.905 1.494 -10.523 1 95.75 62 ARG B O 1
ATOM 1660 N N . HIS B 1 63 ? -2.221 -0.608 -9.789 1 95.62 63 HIS B N 1
ATOM 1661 C CA . HIS B 1 63 ? -2.746 -0.134 -8.516 1 95.62 63 HIS B CA 1
ATOM 1662 C C . HIS B 1 63 ? -1.677 0.608 -7.719 1 95.62 63 HIS B C 1
ATOM 1664 O O . HIS B 1 63 ? -1.943 1.672 -7.152 1 95.62 63 HIS B O 1
ATOM 1670 N N . ALA B 1 64 ? -0.566 0.074 -7.637 1 96.5 64 ALA B N 1
ATOM 1671 C CA . ALA B 1 64 ? 0.548 0.704 -6.934 1 96.5 64 ALA B CA 1
ATOM 1672 C C . ALA B 1 64 ? 0.868 2.072 -7.527 1 96.5 64 ALA B C 1
ATOM 1674 O O . ALA B 1 64 ? 1.172 3.018 -6.793 1 96.5 64 ALA B O 1
ATOM 1675 N N . GLU B 1 65 ? 0.786 2.219 -8.852 1 96.62 65 GLU B N 1
ATOM 1676 C CA . GLU B 1 65 ? 1.021 3.49 -9.531 1 96.62 65 GLU B CA 1
ATOM 1677 C C . GLU B 1 65 ? -0.012 4.535 -9.117 1 96.62 65 GLU B C 1
ATOM 1679 O O . GLU B 1 65 ? 0.327 5.703 -8.914 1 96.62 65 GLU B O 1
ATOM 1684 N N . ARG B 1 66 ? -1.226 4.129 -9 1 95.88 66 ARG B N 1
ATOM 1685 C CA . ARG B 1 66 ? -2.291 5.031 -8.57 1 95.88 66 ARG B CA 1
ATOM 1686 C C . ARG B 1 66 ? -2.08 5.477 -7.129 1 95.88 66 ARG B C 1
ATOM 1688 O O . ARG B 1 66 ? -2.258 6.652 -6.805 1 95.88 66 ARG B O 1
ATOM 1695 N N . LEU B 1 67 ? -1.716 4.566 -6.289 1 97.12 67 LEU B N 1
ATOM 1696 C CA . LEU B 1 67 ? -1.428 4.883 -4.895 1 97.12 67 LEU B CA 1
ATOM 1697 C C . LEU B 1 67 ? -0.298 5.902 -4.793 1 97.12 67 LEU B C 1
ATOM 1699 O O . LEU B 1 67 ? -0.385 6.852 -4.012 1 97.12 67 LEU B O 1
ATOM 1703 N N . GLU B 1 68 ? 0.704 5.668 -5.609 1 97.38 68 GLU B N 1
ATOM 1704 C CA . GLU B 1 68 ? 1.838 6.586 -5.633 1 97.38 68 GLU B CA 1
ATOM 1705 C C . GLU B 1 68 ? 1.407 7.98 -6.074 1 97.38 68 GLU B C 1
ATOM 1707 O O . GLU B 1 68 ? 1.8 8.977 -5.465 1 97.38 68 GLU B O 1
ATOM 1712 N N . ARG B 1 69 ? 0.648 8.031 -7.074 1 97.38 69 ARG B N 1
ATOM 1713 C CA . ARG B 1 69 ? 0.144 9.305 -7.574 1 97.38 69 ARG B CA 1
ATOM 1714 C C . ARG B 1 69 ? -0.679 10.023 -6.512 1 97.38 69 ARG B C 1
ATOM 1716 O O . ARG B 1 69 ? -0.438 11.195 -6.223 1 97.38 69 ARG B O 1
ATOM 1723 N N . ASP B 1 70 ? -1.606 9.352 -5.969 1 97.44 70 ASP B N 1
ATOM 1724 C CA . ASP B 1 70 ? -2.5 9.938 -4.977 1 97.44 70 ASP B CA 1
ATOM 1725 C C . ASP B 1 70 ? -1.728 10.375 -3.734 1 97.44 70 ASP B C 1
ATOM 1727 O O . ASP B 1 70 ? -2.043 11.406 -3.137 1 97.44 70 ASP B O 1
ATOM 1731 N N . GLN B 1 71 ? -0.751 9.602 -3.314 1 97.62 71 GLN B N 1
ATOM 1732 C CA . GLN B 1 71 ? 0.129 9.992 -2.217 1 97.62 71 GLN B CA 1
ATOM 1733 C C . GLN B 1 71 ? 0.861 11.289 -2.529 1 97.62 71 GLN B C 1
ATOM 1735 O O . GLN B 1 71 ? 1.006 12.156 -1.659 1 97.62 71 GLN B O 1
ATOM 1740 N N . ASN B 1 72 ? 1.36 11.438 -3.734 1 97.94 72 ASN B N 1
ATOM 1741 C CA . ASN B 1 72 ? 2.021 12.664 -4.152 1 97.94 72 ASN B CA 1
ATOM 1742 C C . ASN B 1 72 ? 1.076 13.867 -4.074 1 97.94 72 ASN B C 1
ATOM 1744 O O . ASN B 1 72 ? 1.467 14.945 -3.627 1 97.94 72 ASN B O 1
ATOM 1748 N N . ILE B 1 73 ? -0.109 13.672 -4.48 1 98.19 73 ILE B N 1
ATOM 1749 C CA . ILE B 1 73 ? -1.115 14.719 -4.383 1 98.19 73 ILE B CA 1
ATOM 1750 C C . ILE B 1 73 ? -1.314 15.117 -2.922 1 98.19 73 ILE B C 1
ATOM 1752 O O . ILE B 1 73 ? -1.365 16.297 -2.594 1 98.19 73 ILE B O 1
ATOM 1756 N N . GLN B 1 74 ? -1.408 14.164 -2.096 1 98.25 74 GLN B N 1
ATOM 1757 C CA . GLN B 1 74 ? -1.575 14.398 -0.666 1 98.25 74 GLN B CA 1
ATOM 1758 C C . GLN B 1 74 ? -0.398 15.188 -0.098 1 98.25 74 GLN B C 1
ATOM 1760 O O . GLN B 1 74 ? -0.591 16.141 0.651 1 98.25 74 GLN B O 1
ATOM 1765 N N . ILE B 1 75 ? 0.817 14.758 -0.472 1 98.5 75 ILE B N 1
ATOM 1766 C CA . ILE B 1 75 ? 2.029 15.422 -0.002 1 98.5 75 ILE B CA 1
ATOM 1767 C C . ILE B 1 75 ? 2.033 16.875 -0.459 1 98.5 75 ILE B C 1
ATOM 1769 O O . ILE B 1 75 ? 2.26 17.781 0.343 1 98.5 75 ILE B O 1
ATOM 1773 N N . GLU B 1 76 ? 1.732 17.109 -1.696 1 98.31 76 GLU B N 1
ATOM 1774 C CA . GLU B 1 76 ? 1.747 18.469 -2.248 1 98.31 76 GLU B CA 1
ATOM 1775 C C . GLU B 1 76 ? 0.63 19.312 -1.65 1 98.31 76 GLU B C 1
ATOM 1777 O O . GLU B 1 76 ? 0.812 20.516 -1.418 1 98.31 76 GLU B O 1
ATOM 1782 N N . THR B 1 77 ? -0.51 18.703 -1.41 1 98.44 77 THR B N 1
ATOM 1783 C CA . THR B 1 77 ? -1.617 19.391 -0.762 1 98.44 77 THR B CA 1
ATOM 1784 C C . THR B 1 77 ? -1.226 19.844 0.644 1 98.44 77 THR B C 1
ATOM 1786 O O . THR B 1 77 ? -1.439 21 1.015 1 98.44 77 THR B O 1
ATOM 1789 N N . LEU B 1 78 ? -0.671 18.953 1.393 1 98.25 78 LEU B N 1
ATOM 1790 C CA . LEU B 1 78 ? -0.215 19.266 2.742 1 98.25 78 LEU B CA 1
ATOM 1791 C C . LEU B 1 78 ? 0.859 20.344 2.711 1 98.25 78 LEU B C 1
ATOM 1793 O O . LEU B 1 78 ? 0.819 21.297 3.504 1 98.25 78 LEU B O 1
ATOM 1797 N N . ALA B 1 79 ? 1.82 20.188 1.764 1 98.19 79 ALA B N 1
ATOM 1798 C CA . ALA B 1 79 ? 2.898 21.172 1.625 1 98.19 79 ALA B CA 1
ATOM 1799 C C . ALA B 1 79 ? 2.348 22.547 1.302 1 98.19 79 ALA B C 1
ATOM 1801 O O . ALA B 1 79 ? 2.768 23.547 1.895 1 98.19 79 ALA B O 1
ATOM 1802 N N . LEU B 1 80 ? 1.384 22.594 0.36 1 97.94 80 LEU B N 1
ATOM 1803 C CA . LEU B 1 80 ? 0.758 23.859 -0.015 1 97.94 80 LEU B CA 1
ATOM 1804 C C . LEU B 1 80 ? 0.011 24.469 1.167 1 97.94 80 LEU B C 1
ATOM 1806 O O . LEU B 1 80 ? 0.082 25.672 1.395 1 97.94 80 LEU B O 1
ATOM 1810 N N . PHE B 1 81 ? -0.65 23.719 1.952 1 98 81 PHE B N 1
ATOM 1811 C CA . PHE B 1 81 ? -1.378 24.188 3.125 1 98 81 PHE B CA 1
ATOM 1812 C C . PHE B 1 81 ? -0.417 24.703 4.191 1 98 81 PHE B C 1
ATOM 1814 O O . PHE B 1 81 ? -0.672 25.734 4.82 1 98 81 PHE B O 1
ATOM 1821 N N . ILE B 1 82 ? 0.683 24.016 4.406 1 97.75 82 ILE B N 1
ATOM 1822 C CA . ILE B 1 82 ? 1.696 24.438 5.363 1 97.75 82 ILE B CA 1
ATOM 1823 C C . ILE B 1 82 ? 2.262 25.797 4.938 1 97.75 82 ILE B C 1
ATOM 1825 O O . ILE B 1 82 ? 2.42 26.703 5.766 1 97.75 82 ILE B O 1
ATOM 1829 N N . ARG B 1 83 ? 2.525 25.953 3.672 1 96.75 83 ARG B N 1
ATOM 1830 C CA . ARG B 1 83 ? 3.004 27.234 3.148 1 96.75 83 ARG B CA 1
ATOM 1831 C C . ARG B 1 83 ? 1.996 28.344 3.414 1 96.75 83 ARG B C 1
ATOM 1833 O O . ARG B 1 83 ? 2.367 29.438 3.855 1 96.75 83 ARG B O 1
ATOM 1840 N N . TYR B 1 84 ? 0.73 28.031 3.121 1 95.81 84 TYR B N 1
ATOM 1841 C CA . TYR B 1 84 ? -0.324 29 3.4 1 95.81 84 TYR B CA 1
ATOM 1842 C C . TYR B 1 84 ? -0.371 29.344 4.887 1 95.81 84 TYR B C 1
ATOM 1844 O O . TYR B 1 84 ? -0.399 30.516 5.258 1 95.81 84 TYR B O 1
ATOM 1852 N N . PHE B 1 85 ? -0.346 28.375 5.715 1 96 85 PHE B N 1
ATOM 1853 C CA . PHE B 1 85 ? -0.41 28.547 7.16 1 96 85 PHE B CA 1
ATOM 1854 C C . PHE B 1 85 ? 0.734 29.422 7.656 1 96 85 PHE B C 1
ATOM 1856 O O . PHE B 1 85 ? 0.521 30.344 8.445 1 96 85 PHE B O 1
ATOM 1863 N N . LEU B 1 86 ? 1.973 29.219 7.117 1 94.88 86 LEU B N 1
ATOM 1864 C CA . LEU B 1 86 ? 3.154 29.969 7.52 1 94.88 86 LEU B CA 1
ATOM 1865 C C . LEU B 1 86 ? 3.068 31.422 7.031 1 94.88 86 LEU B C 1
ATOM 1867 O O . LEU B 1 86 ? 3.635 32.312 7.652 1 94.88 86 LEU B O 1
ATOM 1871 N N . THR B 1 87 ? 2.314 31.547 5.988 1 93.75 87 THR B N 1
ATOM 1872 C CA . THR B 1 87 ? 2.143 32.875 5.43 1 93.75 87 THR B CA 1
ATOM 1873 C C . THR B 1 87 ? 1.188 33.719 6.289 1 93.75 87 THR B C 1
ATOM 1875 O O . THR B 1 87 ? 1.433 34.906 6.535 1 93.75 87 THR B O 1
ATOM 1878 N N . VAL B 1 88 ? 0.131 33.062 6.871 1 91.81 88 VAL B N 1
ATOM 1879 C CA . VAL B 1 88 ? -0.928 33.844 7.504 1 91.81 88 VAL B CA 1
ATOM 1880 C C . VAL B 1 88 ? -0.744 33.812 9.016 1 91.81 88 VAL B C 1
ATOM 1882 O O . VAL B 1 88 ? -1.423 34.562 9.742 1 91.81 88 VAL B O 1
ATOM 1885 N N . SER B 1 89 ? 0.178 33.031 9.523 1 91.31 89 SER B N 1
ATOM 1886 C CA . SER B 1 89 ? 0.399 32.969 10.961 1 91.31 89 SER B CA 1
ATOM 1887 C C . SER B 1 89 ? 1.438 33.969 11.414 1 91.31 89 SER B C 1
ATOM 1889 O O . SER B 1 89 ? 2.379 34.281 10.68 1 91.31 89 SER B O 1
ATOM 1891 N N . THR B 1 90 ? 1.251 34.469 12.617 1 88.5 90 THR B N 1
ATOM 1892 C CA . THR B 1 90 ? 2.178 35.469 13.18 1 88.5 90 THR B CA 1
ATOM 1893 C C . THR B 1 90 ? 3.418 34.75 13.742 1 88.5 90 THR B C 1
ATOM 1895 O O . THR B 1 90 ? 3.307 33.812 14.516 1 88.5 90 THR B O 1
ATOM 1898 N N . PRO B 1 91 ? 4.539 35.312 13.344 1 88.25 91 PRO B N 1
ATOM 1899 C CA . PRO B 1 91 ? 5.766 34.719 13.883 1 88.25 91 PRO B CA 1
ATOM 1900 C C . PRO B 1 91 ? 5.938 34.969 15.375 1 88.25 91 PRO B C 1
ATOM 1902 O O . PRO B 1 91 ? 5.441 35.969 15.906 1 88.25 91 PRO B O 1
ATOM 1905 N N . VAL B 1 92 ? 6.676 34.094 16.016 1 89.88 92 VAL B N 1
ATOM 1906 C CA . VAL B 1 92 ? 7.039 34.25 17.422 1 89.88 92 VAL B CA 1
ATOM 1907 C C . VAL B 1 92 ? 8.133 35.312 17.547 1 89.88 92 VAL B C 1
ATOM 1909 O O . VAL B 1 92 ? 9.172 35.219 16.891 1 89.88 92 VAL B O 1
ATOM 1912 N N . PRO B 1 93 ? 7.793 36.312 18.438 1 92.12 93 PRO B N 1
ATOM 1913 C CA . PRO B 1 93 ? 8.836 37.312 18.656 1 92.12 93 PRO B CA 1
ATOM 1914 C C . PRO B 1 93 ? 10.164 36.688 19.094 1 92.12 93 PRO B C 1
ATOM 1916 O O . PRO B 1 93 ? 10.172 35.688 19.812 1 92.12 93 PRO B O 1
ATOM 1919 N N . GLU B 1 94 ? 11.172 37.344 18.688 1 90.81 94 GLU B N 1
ATOM 1920 C CA . GLU B 1 94 ? 12.523 36.844 18.938 1 90.81 94 GLU B CA 1
ATOM 1921 C C . GLU B 1 94 ? 12.75 36.625 20.438 1 90.81 94 GLU B C 1
ATOM 1923 O O . GLU B 1 94 ? 13.359 35.625 20.828 1 90.81 94 GLU B O 1
ATOM 1928 N N . ALA B 1 95 ? 12.266 37.5 21.156 1 94.25 95 ALA B N 1
ATOM 1929 C CA . ALA B 1 95 ? 12.469 37.469 22.609 1 94.25 95 ALA B CA 1
ATOM 1930 C C . ALA B 1 95 ? 11.828 36.219 23.234 1 94.25 95 ALA B C 1
ATOM 1932 O O . ALA B 1 95 ? 12.219 35.812 24.312 1 94.25 95 ALA B O 1
ATOM 1933 N N . HIS B 1 96 ? 10.875 35.562 22.562 1 95.12 96 HIS B N 1
ATOM 1934 C CA . HIS B 1 96 ? 10.102 34.469 23.141 1 95.12 96 HIS B CA 1
ATOM 1935 C C . HIS B 1 96 ? 10.422 33.156 22.469 1 95.12 96 HIS B C 1
ATOM 1937 O O . HIS B 1 96 ? 9.828 32.125 22.781 1 95.12 96 HIS B O 1
ATOM 1943 N N . GLN B 1 97 ? 11.383 33.156 21.594 1 93.38 97 GLN B N 1
ATOM 1944 C CA . GLN B 1 97 ? 11.609 32.031 20.703 1 93.38 97 GLN B CA 1
ATOM 1945 C C . GLN B 1 97 ? 12.062 30.797 21.484 1 93.38 97 GLN B C 1
ATOM 1947 O O . GLN B 1 97 ? 11.57 29.688 21.25 1 93.38 97 GLN B O 1
ATOM 1952 N N . ASP B 1 98 ? 13 31 22.359 1 94.75 98 ASP B N 1
ATOM 1953 C CA . ASP B 1 98 ? 13.531 29.875 23.109 1 94.75 98 ASP B CA 1
ATOM 1954 C C . ASP B 1 98 ? 12.453 29.219 23.969 1 94.75 98 ASP B C 1
ATOM 1956 O O . ASP B 1 98 ? 12.32 28 24 1 94.75 98 ASP B O 1
ATOM 1960 N N . ALA B 1 99 ? 11.758 30 24.656 1 96.69 99 ALA B N 1
ATOM 1961 C CA . ALA B 1 99 ? 10.664 29.516 25.5 1 96.69 99 ALA B CA 1
ATOM 1962 C C . ALA B 1 99 ? 9.609 28.797 24.656 1 96.69 99 ALA B C 1
ATOM 1964 O O . ALA B 1 99 ? 9.117 27.734 25.047 1 96.69 99 ALA B O 1
ATOM 1965 N N . ALA B 1 100 ? 9.312 29.328 23.547 1 95.5 100 ALA B N 1
ATOM 1966 C CA . ALA B 1 100 ? 8.32 28.734 22.656 1 95.5 100 ALA B CA 1
ATOM 1967 C C . ALA B 1 100 ? 8.789 27.375 22.125 1 95.5 100 ALA B C 1
ATOM 1969 O O . ALA B 1 100 ? 8.008 26.438 22.047 1 95.5 100 ALA B O 1
ATOM 1970 N N . ARG B 1 101 ? 10.008 27.328 21.812 1 94.62 101 ARG B N 1
ATOM 1971 C CA . ARG B 1 101 ? 10.586 26.078 21.312 1 94.62 101 ARG B CA 1
ATOM 1972 C C . ARG B 1 101 ? 10.547 25 22.391 1 94.62 101 ARG B C 1
ATOM 1974 O O . ARG B 1 101 ? 10.211 23.844 22.094 1 94.62 101 ARG B O 1
ATOM 1981 N N . ALA B 1 102 ? 10.883 25.359 23.547 1 97 102 ALA B N 1
ATOM 1982 C CA . ALA B 1 102 ? 10.883 24.422 24.656 1 97 102 ALA B CA 1
ATOM 1983 C C . ALA B 1 102 ? 9.469 23.906 24.938 1 97 102 ALA B C 1
ATOM 1985 O O . ALA B 1 102 ? 9.258 22.703 25.109 1 97 102 ALA B O 1
ATOM 1986 N N . GLN B 1 103 ? 8.523 24.812 24.984 1 96.75 103 GLN B N 1
ATOM 1987 C CA . GLN B 1 103 ? 7.129 24.453 25.203 1 96.75 103 GLN B CA 1
ATOM 1988 C C . GLN B 1 103 ? 6.605 23.578 24.062 1 96.75 103 GLN B C 1
ATOM 1990 O O . GLN B 1 103 ? 5.906 22.594 24.312 1 96.75 103 GLN B O 1
ATOM 1995 N N . GLY B 1 104 ? 6.969 23.938 22.891 1 96.38 104 GLY B N 1
ATOM 1996 C CA . GLY B 1 104 ? 6.566 23.141 21.734 1 96.38 104 GLY B CA 1
ATOM 1997 C C . GLY B 1 104 ? 7.082 21.719 21.797 1 96.38 104 GLY B C 1
ATOM 1998 O O . GLY B 1 104 ? 6.348 20.766 21.484 1 96.38 104 GLY B O 1
ATOM 1999 N N . LYS B 1 105 ? 8.273 21.594 22.141 1 96.19 105 LYS B N 1
ATOM 2000 C CA . LYS B 1 105 ? 8.883 20.266 22.266 1 96.19 105 LYS B CA 1
ATOM 2001 C C . LYS B 1 105 ? 8.148 19.422 23.281 1 96.19 105 LYS B C 1
ATOM 2003 O O . LYS B 1 105 ? 7.844 18.25 23.031 1 96.19 105 LYS B O 1
ATOM 2008 N N . ALA B 1 106 ? 7.879 19.953 24.391 1 97.38 106 ALA B N 1
ATOM 2009 C CA . ALA B 1 106 ? 7.184 19.234 25.469 1 97.38 106 ALA B CA 1
ATOM 2010 C C . ALA B 1 106 ? 5.785 18.828 25.031 1 97.38 106 ALA B C 1
ATOM 2012 O O . ALA B 1 106 ? 5.363 17.688 25.266 1 97.38 106 ALA B O 1
ATOM 2013 N N . ARG B 1 107 ? 5.109 19.703 24.375 1 98 107 ARG B N 1
ATOM 2014 C CA . ARG B 1 107 ? 3.752 19.422 23.922 1 98 107 ARG B CA 1
ATOM 2015 C C . ARG B 1 107 ? 3.748 18.344 22.844 1 98 107 ARG B C 1
ATOM 2017 O O . ARG B 1 107 ? 2.832 17.516 22.781 1 98 107 ARG B O 1
ATOM 2024 N N . PHE B 1 108 ? 4.754 18.406 22.078 1 96.62 108 PHE B N 1
ATOM 2025 C CA . PHE B 1 108 ? 4.828 17.406 21.016 1 96.62 108 PHE B CA 1
ATOM 2026 C C . PHE B 1 108 ? 5.098 16.016 21.594 1 96.62 108 PHE B C 1
ATOM 2028 O O . PHE B 1 108 ? 4.52 15.031 21.141 1 96.62 108 PHE B O 1
ATOM 2035 N N . GLU B 1 109 ? 5.957 15.93 22.453 1 95.5 109 GLU B N 1
ATOM 2036 C CA . GLU B 1 109 ? 6.211 14.664 23.125 1 95.5 109 GLU B CA 1
ATOM 2037 C C . GLU B 1 109 ? 4.938 14.109 23.766 1 95.5 109 GLU B C 1
ATOM 2039 O O . GLU B 1 109 ? 4.66 12.914 23.656 1 95.5 109 GLU B O 1
ATOM 2044 N N . GLN B 1 110 ? 4.176 14.992 24.344 1 96.75 110 GLN B N 1
ATOM 2045 C CA . GLN B 1 110 ? 2.893 14.594 24.906 1 96.75 110 GLN B CA 1
ATOM 2046 C C . GLN B 1 110 ? 1.934 14.117 23.828 1 96.75 110 GLN B C 1
ATOM 2048 O O . GLN B 1 110 ? 1.197 13.148 24.016 1 96.75 110 GLN B O 1
ATOM 2053 N N . PHE B 1 111 ? 1.931 14.836 22.812 1 97.38 111 PHE B N 1
ATOM 2054 C CA . PHE B 1 111 ? 1.091 14.469 21.672 1 97.38 111 PHE B CA 1
ATOM 2055 C C . PHE B 1 111 ? 1.429 13.062 21.188 1 97.38 111 PHE B C 1
ATOM 2057 O O . PHE B 1 111 ? 0.532 12.258 20.938 1 97.38 111 PHE B O 1
ATOM 2064 N N . VAL B 1 112 ? 2.66 12.758 21.031 1 96.06 112 VAL B N 1
ATOM 2065 C CA . VAL B 1 112 ? 3.115 11.461 20.547 1 96.06 112 VAL B CA 1
ATOM 2066 C C . VAL B 1 112 ? 2.674 10.367 21.516 1 96.06 112 VAL B C 1
ATOM 2068 O O . VAL B 1 112 ? 2.199 9.312 21.078 1 96.06 112 VAL B O 1
ATOM 2071 N N . GLU B 1 113 ? 2.84 10.664 22.766 1 94.31 113 GLU B N 1
ATOM 2072 C CA . GLU B 1 113 ? 2.393 9.719 23.781 1 94.31 113 GLU B CA 1
ATOM 2073 C C . GLU B 1 113 ? 0.888 9.477 23.688 1 94.31 113 GLU B C 1
ATOM 2075 O O . GLU B 1 113 ? 0.43 8.336 23.766 1 94.31 113 GLU B O 1
ATOM 2080 N N . GLN B 1 114 ? 0.195 10.547 23.562 1 96.31 114 GLN B N 1
ATOM 2081 C CA . GLN B 1 114 ? -1.255 10.445 23.438 1 96.31 114 GLN B CA 1
ATOM 2082 C C . GLN B 1 114 ? -1.644 9.641 22.188 1 96.31 114 GLN B C 1
ATOM 2084 O O . GLN B 1 114 ? -2.57 8.828 22.234 1 96.31 114 GLN B O 1
ATOM 2089 N N . LEU B 1 115 ? -0.945 9.906 21.141 1 96.19 115 LEU B N 1
ATOM 2090 C CA . LEU B 1 115 ? -1.189 9.164 19.906 1 96.19 115 LEU B CA 1
ATOM 2091 C C . LEU B 1 115 ? -0.939 7.672 20.125 1 96.19 115 LEU B C 1
ATOM 2093 O O . LEU B 1 115 ? -1.73 6.84 19.672 1 96.19 115 LEU B O 1
ATOM 2097 N N . GLY B 1 116 ? 0.153 7.363 20.734 1 93.56 116 GLY B N 1
ATOM 2098 C CA . GLY B 1 116 ? 0.433 5.973 21.062 1 93.56 116 GLY B CA 1
ATOM 2099 C C . GLY B 1 116 ? -0.681 5.305 21.844 1 93.56 116 GLY B C 1
ATOM 2100 O O . GLY B 1 116 ? -1.099 4.191 21.5 1 93.56 116 GLY B O 1
ATOM 2101 N N . ARG B 1 117 ? -1.203 5.949 22.781 1 93.5 117 ARG B N 1
ATOM 2102 C CA . ARG B 1 117 ? -2.279 5.414 23.609 1 93.5 117 ARG B CA 1
ATOM 2103 C C . ARG B 1 117 ? -3.557 5.23 22.797 1 93.5 117 ARG B C 1
ATOM 2105 O O . ARG B 1 117 ? -4.262 4.234 22.953 1 93.5 117 ARG B O 1
ATOM 2112 N N . HIS B 1 118 ? -3.762 6.301 22.031 1 94.88 118 HIS B N 1
ATOM 2113 C CA . HIS B 1 118 ? -4.918 6.238 21.141 1 94.88 118 HIS B CA 1
ATOM 2114 C C . HIS B 1 118 ? -4.887 4.98 20.281 1 94.88 118 HIS B C 1
ATOM 2116 O O . HIS B 1 118 ? -5.887 4.266 20.172 1 94.88 118 HIS B O 1
ATOM 2122 N N . LEU B 1 119 ? -3.773 4.582 19.797 1 94.38 119 LEU B N 1
ATOM 2123 C CA . LEU B 1 119 ? -3.6 3.436 18.906 1 94.38 119 LEU B CA 1
ATOM 2124 C C . LEU B 1 119 ? -3.654 2.131 19.703 1 94.38 119 LEU B C 1
ATOM 2126 O O . LEU B 1 119 ? -4.227 1.144 19.234 1 94.38 119 LEU B O 1
ATOM 2130 N N . LEU B 1 120 ? -3.113 2.145 20.797 1 92.81 120 LEU B N 1
ATOM 2131 C CA . LEU B 1 120 ? -3.115 0.956 21.641 1 92.81 120 LEU B CA 1
ATOM 2132 C C . LEU B 1 120 ? -4.539 0.58 22.047 1 92.81 120 LEU B C 1
ATOM 2134 O O . LEU B 1 120 ? -4.844 -0.602 22.219 1 92.81 120 LEU B O 1
ATOM 2138 N N . ARG B 1 121 ? -5.348 1.543 22.125 1 93.38 121 ARG B N 1
ATOM 2139 C CA . ARG B 1 121 ? -6.734 1.309 22.516 1 93.38 121 ARG B CA 1
ATOM 2140 C C . ARG B 1 121 ? -7.57 0.845 21.328 1 93.38 121 ARG B C 1
ATOM 2142 O O . ARG B 1 121 ? -8.766 0.574 21.484 1 93.38 121 ARG B O 1
ATOM 2149 N N . GLY B 1 122 ? -7.004 0.916 20.203 1 90.69 122 GLY B N 1
ATOM 2150 C CA . GLY B 1 122 ? -7.695 0.4 19.031 1 90.69 122 GLY B CA 1
ATOM 2151 C C . GLY B 1 122 ? -8.57 1.438 18.344 1 90.69 122 GLY B C 1
ATOM 2152 O O . GLY B 1 122 ? -9.383 1.102 17.484 1 90.69 122 GLY B O 1
ATOM 2153 N N . ARG B 1 123 ? -8.469 2.625 18.688 1 89 123 ARG B N 1
ATOM 2154 C CA . ARG B 1 123 ? -9.234 3.689 18.031 1 89 123 ARG B CA 1
ATOM 2155 C C . ARG B 1 123 ? -8.695 3.967 16.641 1 89 123 ARG B C 1
ATOM 2157 O O . ARG B 1 123 ? -7.488 3.889 16.406 1 89 123 ARG B O 1
ATOM 2164 N N . SER B 1 124 ? -9.641 4.199 15.789 1 93.69 124 SER B N 1
ATOM 2165 C CA . SER B 1 124 ? -9.258 4.344 14.391 1 93.69 124 SER B CA 1
ATOM 2166 C C . SER B 1 124 ? -10.266 5.207 13.633 1 93.69 124 SER B C 1
ATOM 2168 O O . SER B 1 124 ? -11.445 4.863 13.539 1 93.69 124 SER B O 1
ATOM 2170 N N . LEU B 1 125 ? -9.758 6.32 13.164 1 94.88 125 LEU B N 1
ATOM 2171 C CA . LEU B 1 125 ? -10.578 7.16 12.305 1 94.88 125 LEU B CA 1
ATOM 2172 C C . LEU B 1 125 ? -11.102 6.371 11.117 1 94.88 125 LEU B C 1
ATOM 2174 O O . LEU B 1 125 ? -12.273 6.496 10.742 1 94.88 125 LEU B O 1
ATOM 2178 N N . VAL B 1 126 ? -10.305 5.543 10.477 1 94.94 126 VAL B N 1
ATOM 2179 C CA . VAL B 1 126 ? -10.68 4.762 9.297 1 94.94 126 VAL B CA 1
ATOM 2180 C C . VAL B 1 126 ? -11.852 3.848 9.641 1 94.94 126 VAL B C 1
ATOM 2182 O O . VAL B 1 126 ? -12.836 3.793 8.906 1 94.94 126 VAL B O 1
ATOM 2185 N N . ARG B 1 127 ? -11.695 3.16 10.703 1 92.75 127 ARG B N 1
ATOM 2186 C CA . ARG B 1 127 ? -12.766 2.266 11.125 1 92.75 127 ARG B CA 1
ATOM 2187 C C . ARG B 1 127 ? -14.062 3.033 11.352 1 92.75 127 ARG B C 1
ATOM 2189 O O . ARG B 1 127 ? -15.133 2.584 10.93 1 92.75 127 ARG B O 1
ATOM 2196 N N . ASP B 1 128 ? -13.969 4.199 11.992 1 93.31 128 ASP B N 1
ATOM 2197 C CA . ASP B 1 128 ? -15.141 5.02 12.266 1 93.31 128 ASP B CA 1
ATOM 2198 C C . ASP B 1 128 ? -15.812 5.469 10.969 1 93.31 128 ASP B C 1
ATOM 2200 O O . ASP B 1 128 ? -17.031 5.406 10.844 1 93.31 128 ASP B O 1
ATOM 2204 N N . VAL B 1 129 ? -15.078 5.82 9.961 1 94.56 129 VAL B N 1
ATOM 2205 C CA . VAL B 1 129 ? -15.594 6.316 8.695 1 94.56 129 VAL B CA 1
ATOM 2206 C C . VAL B 1 129 ? -16.219 5.168 7.906 1 94.56 129 VAL B C 1
ATOM 2208 O O . VAL B 1 129 ? -17.297 5.312 7.328 1 94.56 129 VAL B O 1
ATOM 2211 N N . VAL B 1 130 ? -15.555 4.012 7.922 1 91.81 130 VAL B N 1
ATOM 2212 C CA . VAL B 1 130 ? -16.047 2.85 7.195 1 91.81 130 VAL B CA 1
ATOM 2213 C C . VAL B 1 130 ? -17.375 2.395 7.789 1 91.81 130 VAL B C 1
ATOM 2215 O O . VAL B 1 130 ? -18.297 2.029 7.055 1 91.81 130 VAL B O 1
ATOM 2218 N N . GLU B 1 131 ? -17.453 2.416 9.117 1 89.62 131 GLU B N 1
ATOM 2219 C CA . GLU B 1 131 ? -18.703 2.057 9.797 1 89.62 131 GLU B CA 1
ATOM 2220 C C . GLU B 1 131 ? -19.828 3.008 9.414 1 89.62 131 GLU B C 1
ATOM 2222 O O . GLU B 1 131 ? -20.984 2.59 9.273 1 89.62 131 GLU B O 1
ATOM 2227 N N . GLU B 1 132 ? -19.438 4.258 9.258 1 89.75 132 GLU B N 1
ATOM 2228 C CA . GLU B 1 132 ? -20.438 5.25 8.867 1 89.75 132 GLU B CA 1
ATOM 2229 C C . GLU B 1 132 ? -20.906 5.02 7.434 1 89.75 132 GLU B C 1
ATOM 2231 O O . GLU B 1 132 ? -22.062 5.273 7.113 1 89.75 132 GLU B O 1
ATOM 2236 N N . LEU B 1 133 ? -20.109 4.543 6.523 1 89.19 133 LEU B N 1
ATOM 2237 C CA . LEU B 1 133 ? -20.453 4.297 5.121 1 89.19 133 LEU B CA 1
ATOM 2238 C C . LEU B 1 133 ? -21.25 3.014 4.973 1 89.19 133 LEU B C 1
ATOM 2240 O O . LEU B 1 133 ? -22.031 2.873 4.031 1 89.19 133 LEU B O 1
ATOM 2244 N N . HIS B 1 134 ? -20.891 2.107 5.793 1 86.5 134 HIS B N 1
ATOM 2245 C CA . HIS B 1 134 ? -21.609 0.841 5.758 1 86.5 134 HIS B CA 1
ATOM 2246 C C . HIS B 1 134 ? -22.25 0.536 7.105 1 86.5 134 HIS B C 1
ATOM 2248 O O . HIS B 1 134 ? -21.844 -0.4 7.797 1 86.5 134 HIS B O 1
ATOM 2254 N N . PRO B 1 135 ? -23.219 1.379 7.387 1 71.62 135 PRO B N 1
ATOM 2255 C CA . PRO B 1 135 ? -23.812 1.193 8.719 1 71.62 135 PRO B CA 1
ATOM 2256 C C . PRO B 1 135 ? -24.469 -0.174 8.883 1 71.62 135 PRO B C 1
ATOM 2258 O O . PRO B 1 135 ? -25 -0.735 7.918 1 71.62 135 PRO B O 1
ATOM 2261 N N . ASP B 1 136 ? -23.922 -0.935 9.711 1 66.81 136 ASP B N 1
ATOM 2262 C CA . ASP B 1 136 ? -24.625 -2.172 10.039 1 66.81 136 ASP B CA 1
ATOM 2263 C C . ASP B 1 136 ? -26.109 -1.911 10.273 1 66.81 136 ASP B C 1
ATOM 2265 O O . ASP B 1 136 ? -26.484 -1.024 11.047 1 66.81 136 ASP B O 1
ATOM 2269 N N . PRO B 1 137 ? -26.875 -2.559 9.398 1 65.88 137 PRO B N 1
ATOM 2270 C CA . PRO B 1 137 ? -28.328 -2.371 9.539 1 65.88 137 PRO B CA 1
ATOM 2271 C C . PRO B 1 137 ? -28.797 -2.465 10.992 1 65.88 137 PRO B C 1
ATOM 2273 O O . PRO B 1 137 ? -29.75 -1.785 11.375 1 65.88 137 PRO B O 1
ATOM 2276 N N . THR B 1 138 ? -28.109 -3.311 11.594 1 60.66 138 THR B N 1
ATOM 2277 C CA . THR B 1 138 ? -28.594 -3.496 12.953 1 60.66 138 THR B CA 1
ATOM 2278 C C . THR B 1 138 ? -28.312 -2.26 13.805 1 60.66 138 THR B C 1
ATOM 2280 O O . THR B 1 138 ? -29.109 -1.901 14.672 1 60.66 138 THR B O 1
ATOM 2283 N N . HIS B 1 139 ? -27.25 -1.665 13.453 1 57.62 139 HIS B N 1
ATOM 2284 C CA . HIS B 1 139 ? -26.891 -0.477 14.219 1 57.62 139 HIS B CA 1
ATOM 2285 C C . HIS B 1 139 ? -27.703 0.735 13.766 1 57.62 139 HIS B C 1
ATOM 2287 O O . HIS B 1 139 ? -28.016 1.618 14.562 1 57.62 139 HIS B O 1
ATOM 2293 N N . MET B 1 140 ? -28.031 0.691 12.5 1 55.94 140 MET B N 1
ATOM 2294 C CA . MET B 1 140 ? -28.891 1.756 12.016 1 55.94 140 MET B CA 1
ATOM 2295 C C . MET B 1 140 ? -30.266 1.681 12.672 1 55.94 140 MET B C 1
ATOM 2297 O O . MET B 1 140 ? -30.891 2.709 12.938 1 55.94 140 MET B O 1
ATOM 2301 N N . GLU B 1 141 ? -30.703 0.552 12.844 1 58.75 141 GLU B N 1
ATOM 2302 C CA . GLU B 1 141 ? -32 0.361 13.477 1 58.75 141 GLU B CA 1
ATOM 2303 C C . GLU B 1 141 ? -31.984 0.845 14.922 1 58.75 141 GLU B C 1
ATOM 2305 O O . GLU B 1 141 ? -32.938 1.469 15.383 1 58.75 141 GLU B O 1
ATOM 2310 N N . LYS B 1 142 ? -31.062 0.485 15.484 1 55.09 142 LYS B N 1
ATOM 2311 C CA . LYS B 1 142 ? -31 0.843 16.906 1 55.09 142 LYS B CA 1
ATOM 2312 C C . LYS B 1 142 ? -30.859 2.352 17.078 1 55.09 142 LYS B C 1
ATOM 2314 O O . LYS B 1 142 ? -31.453 2.936 17.984 1 55.09 142 LYS B O 1
ATOM 2319 N N . ALA B 1 143 ? -30.047 2.918 16.219 1 54.88 143 ALA B N 1
ATOM 2320 C CA . ALA B 1 143 ? -29.844 4.363 16.281 1 54.88 143 ALA B CA 1
ATOM 2321 C C . ALA B 1 143 ? -31.141 5.113 15.977 1 54.88 143 ALA B C 1
ATOM 2323 O O . ALA B 1 143 ? -31.422 6.152 16.578 1 54.88 143 ALA B O 1
ATOM 2324 N N . GLN B 1 144 ? -31.922 4.648 15.148 1 58.53 144 GLN B N 1
ATOM 2325 C CA . GLN B 1 144 ? -33.219 5.207 14.859 1 58.53 144 GLN B CA 1
ATOM 2326 C C . GLN B 1 144 ? -34.188 5 16.031 1 58.53 144 GLN B C 1
ATOM 2328 O O . GLN B 1 144 ? -35.031 5.848 16.297 1 58.53 144 GLN B O 1
ATOM 2333 N N . GLU B 1 145 ? -34.062 3.865 16.609 1 60.22 145 GLU B N 1
ATOM 2334 C CA . GLU B 1 145 ? -34.938 3.613 17.734 1 60.22 145 GLU B CA 1
ATOM 2335 C C . GLU B 1 145 ? -34.594 4.484 18.938 1 60.22 145 GLU B C 1
ATOM 2337 O O . GLU B 1 145 ? -35.438 4.879 19.719 1 60.22 145 GLU B O 1
ATOM 2342 N N . GLY B 1 146 ? -33.344 4.609 19.156 1 49.25 146 GLY B N 1
ATOM 2343 C CA . GLY B 1 146 ? -32.969 5.422 20.297 1 49.25 146 GLY B CA 1
ATOM 2344 C C . GLY B 1 146 ? -33.156 6.906 20.078 1 49.25 146 GLY B C 1
ATOM 2345 O O . GLY B 1 146 ? -33 7.707 21 1 49.25 146 GLY B O 1
ATOM 2346 N N . ALA B 1 147 ? -33.25 7.395 18.953 1 56.25 147 ALA B N 1
ATOM 2347 C CA . ALA B 1 147 ? -33.562 8.789 18.656 1 56.25 147 ALA B CA 1
ATOM 2348 C C . ALA B 1 147 ? -35.062 9.047 18.734 1 56.25 147 ALA B C 1
ATOM 2350 O O . ALA B 1 147 ? -35.5 10.203 18.703 1 56.25 147 ALA B O 1
ATOM 2351 N N . LEU B 1 148 ? -35.844 8.094 18.812 1 44.41 148 LEU B N 1
ATOM 2352 C CA . LEU B 1 148 ? -37.25 8.32 19.125 1 44.41 148 LEU B CA 1
ATOM 2353 C C . LEU B 1 148 ? -37.469 8.289 20.625 1 44.41 148 LEU B C 1
ATOM 2355 O O . LEU B 1 148 ? -36.844 7.508 21.344 1 44.41 148 LEU B O 1
#

Radius of gyration: 34.18 Å; Cα contacts (8 Å, |Δi|>4): 171; chains: 2; bounding box: 57×96×76 Å